Protein AF-A0A8H7IA50-F1 (afdb_monomer)

Radius of gyration: 25.17 Å; Cα contacts (8 Å, |Δi|>4): 509; chains: 1; bounding box: 56×44×83 Å

pLDDT: mean 78.69, std 14.5, range [36.69, 96.5]

Nearest PDB structures (foldseek):
  1z3t-assembly1_A  TM=9.433E-01  e=3.007E-05  Phanerodontia chrysosporium
  2yg1-assembly1_A  TM=9.447E-01  e=3.384E-05  Heterobasidion annosum
  5mcc-assembly1_A  TM=9.086E-01  e=3.808E-05  Daphnia pulex
  5mcc-assembly2_B  TM=9.066E-01  e=4.823E-05  Daphnia pulex
  4xnn-assembly2_B  TM=9.071E-01  e=3.194E-04  Daphnia pulex

InterPro domains:
  IPR001722 Glycoside hydrolase, family 7 [PF00840] (246-328)
  IPR001722 Glycoside hydrolase, family 7 [PTHR33753] (246-326)
  IPR011333 SKP1/BTB/POZ domain superfamily [G3DSA:3.30.710.10] (1-114)
  IPR011333 SKP1/BTB/POZ domain superfamily [SSF54695] (9-108)
  IPR013320 Concanavalin A-like lectin/glucanase domain superfamily [SSF49899] (243-328)
  IPR037019 Glycoside hydrolase family 7, catalytic domain superfamily [G3DSA:2.70.100.10] (240-329)

Organism: NCBI:txid456999

Foldseek 3Di:
DPDPPFWAWEAAPPDIDIDGLQLCPQLPPWQCQPQQADPVRDGPHRYDYAPADVLLVVLVSCVSVPDDCPPPDPVSAPPPDDSLVSLVLNLLVCVLRNNVVSNVVSVVVNDPPPDPVQPQPDKFKKKKKFKAFDDPVRQDGPDDPVVGLVGIAIDTDDPVRCVVVCVPFDDCVNDDPVCNNSRSSNVSSLVVSCVVRCVVQWVQFPDKDFPGKDWDPPDVRMIIIMTMMMTTGGPPDDTCPPVLLCVQVQCEDCPGVHHPPDKDWDWDFAFPVRDPPHHTFKIFIWMADPNDIHGAAAHSQVQRRPDRIDGPVSLVRVCVSVVHDRPPD

Sequence (329 aa):
MKDTTDTYTVVVRDRFFKLTKAQMRRDAPNYFTSHFLDSSGQCLTRIMEISRDPFLFELVLKYLNGYQIFPIHPTLVPPCSTPETAIGDLRADAEFYQLKELVNLCRSKEAPKSAPTVRFTSSQIAVITGYFNSTADGIAPSESFEQYISRFYPTLLSEERYNAASTGMLTLASAAPSQLSRFLIVNGWSERIVRAVVKRDMSSVERWELLGWKRDVSTPGVRHVILFVKIWTAPGFETPLDPSTLSVRHLYGSDKVVDTKKMTFVAQLIAADNTANGKLVEMRRPYVQDGKVIQNTKSTIPGLTQYDSITDSFCAAQKPVFGDINVYT

Solvent-accessible surface area (backbone atoms only — not comparable to full-atom values): 19072 Å² total; per-residue (Å²): 137,81,84,84,82,60,65,32,38,40,30,25,74,96,44,80,42,82,41,39,65,70,37,39,55,50,56,55,83,21,47,58,41,66,61,33,24,48,98,87,67,48,79,70,49,53,70,48,80,41,100,57,60,55,51,55,46,50,53,50,52,40,44,43,73,66,48,85,64,74,80,64,52,76,89,60,36,47,98,90,48,49,66,71,55,39,42,59,51,43,26,48,52,22,57,62,40,37,25,61,63,57,29,52,52,29,61,72,64,50,68,78,67,74,73,63,87,70,60,58,72,49,74,50,41,32,36,37,36,31,48,39,48,31,37,97,86,65,75,50,68,68,61,59,68,71,70,36,54,73,50,45,47,79,43,83,42,56,71,69,57,40,59,65,70,49,65,88,46,48,36,78,87,72,44,53,81,94,41,37,71,59,42,44,53,50,47,51,52,50,51,53,50,51,52,52,44,40,66,72,73,35,80,54,55,78,45,74,45,82,69,30,34,44,77,46,76,82,43,93,55,36,37,38,37,40,35,36,30,41,35,31,31,48,70,94,54,77,58,75,76,38,72,63,58,42,51,75,74,52,35,67,31,85,93,35,84,41,44,70,60,91,63,44,85,44,78,46,81,39,23,77,75,75,41,97,84,39,61,78,54,40,40,41,52,39,37,39,44,96,92,42,80,42,75,51,65,54,40,60,49,88,90,42,54,88,39,48,52,52,30,69,67,50,56,63,53,48,24,72,73,70,72,47,85,76,83,87,120

Mean predicted aligned error: 17.78 Å

Structure (mmCIF, N/CA/C/O backbone):
data_AF-A0A8H7IA50-F1
#
_entry.id   AF-A0A8H7IA50-F1
#
loop_
_atom_site.group_PDB
_atom_site.id
_atom_site.type_symbol
_atom_site.label_atom_id
_atom_site.label_alt_id
_atom_site.label_comp_id
_atom_site.label_asym_id
_atom_site.label_entity_id
_atom_site.label_seq_id
_atom_site.pdbx_PDB_ins_code
_atom_site.Cartn_x
_atom_site.Cartn_y
_atom_site.Cartn_z
_atom_site.occupancy
_atom_site.B_iso_or_equiv
_atom_site.auth_seq_id
_atom_site.auth_comp_id
_atom_site.auth_asym_id
_atom_site.auth_atom_id
_atom_site.pdbx_PDB_model_num
ATOM 1 N N . MET A 1 1 ? -27.045 -15.969 33.219 1.00 36.69 1 MET A N 1
ATOM 2 C CA . MET A 1 1 ? -27.240 -15.630 31.792 1.00 36.69 1 MET A CA 1
ATOM 3 C C . MET A 1 1 ? -26.353 -14.432 31.488 1.00 36.69 1 MET A C 1
ATOM 5 O O . MET A 1 1 ? -26.667 -13.349 31.954 1.00 36.69 1 MET A O 1
ATOM 9 N N . LYS A 1 2 ? -25.179 -14.632 30.871 1.00 38.16 2 LYS A N 1
ATOM 10 C CA . LYS A 1 2 ? -24.269 -13.527 30.527 1.00 38.16 2 LYS A CA 1
ATOM 11 C C . LYS A 1 2 ? -24.637 -13.014 29.139 1.00 38.16 2 LYS A C 1
ATOM 13 O O . LYS A 1 2 ? -24.746 -13.802 28.208 1.00 38.16 2 LYS A O 1
ATOM 18 N N . ASP A 1 3 ? -24.863 -11.713 29.086 1.00 39.66 3 ASP A N 1
ATOM 19 C CA . ASP A 1 3 ? -25.281 -10.905 27.950 1.00 39.66 3 ASP A CA 1
ATOM 20 C C . ASP A 1 3 ? -24.530 -11.263 26.651 1.00 39.66 3 ASP A C 1
ATOM 22 O O . ASP A 1 3 ? -23.318 -11.082 26.537 1.00 39.66 3 ASP A O 1
ATOM 26 N N . THR A 1 4 ? -25.245 -11.826 25.679 1.00 44.38 4 THR A N 1
ATOM 27 C CA . THR A 1 4 ? -24.729 -12.235 24.363 1.00 44.38 4 THR A CA 1
ATOM 28 C C . THR A 1 4 ? -24.753 -11.092 23.339 1.00 44.38 4 THR A C 1
ATOM 30 O O . THR A 1 4 ? -24.553 -11.334 22.150 1.00 44.38 4 THR A O 1
ATOM 33 N N . THR A 1 5 ? -24.987 -9.841 23.756 1.00 55.59 5 THR A N 1
ATOM 34 C CA . THR A 1 5 ? -25.320 -8.750 22.824 1.00 55.59 5 THR A CA 1
ATOM 35 C C . THR A 1 5 ? -24.177 -7.804 22.440 1.00 55.59 5 THR A C 1
ATOM 37 O O . THR A 1 5 ? -24.429 -6.895 21.654 1.00 55.59 5 THR A O 1
ATOM 40 N N . ASP A 1 6 ? -22.925 -8.027 22.850 1.00 73.94 6 ASP A N 1
ATOM 41 C CA . ASP A 1 6 ? -21.829 -7.050 22.658 1.00 73.94 6 ASP A CA 1
ATOM 42 C C . ASP A 1 6 ? -20.732 -7.496 21.661 1.00 73.94 6 ASP A C 1
ATOM 44 O O . ASP A 1 6 ? -19.536 -7.240 21.846 1.00 73.94 6 ASP A O 1
ATOM 48 N N . THR A 1 7 ? -21.139 -8.207 20.602 1.00 86.38 7 THR A N 1
ATOM 49 C CA . THR A 1 7 ? -20.262 -8.633 19.497 1.00 86.38 7 THR A CA 1
ATOM 50 C C . THR A 1 7 ? -20.452 -7.785 18.238 1.00 86.38 7 THR A C 1
ATOM 52 O O . THR A 1 7 ? -21.583 -7.544 17.809 1.00 86.38 7 THR A O 1
ATOM 55 N N . TYR A 1 8 ? -19.338 -7.430 17.607 1.00 91.44 8 TYR A N 1
ATOM 56 C CA . TYR A 1 8 ? -19.191 -6.592 16.421 1.00 91.44 8 TYR A CA 1
ATOM 57 C C . TYR A 1 8 ? -18.488 -7.412 15.337 1.00 91.44 8 TYR A C 1
ATOM 59 O O . TYR A 1 8 ? -17.599 -8.210 15.636 1.00 91.44 8 TYR A O 1
ATOM 67 N N . THR A 1 9 ? -18.893 -7.251 14.084 1.00 91.38 9 THR A N 1
ATOM 68 C CA . THR A 1 9 ? -18.383 -8.024 12.950 1.00 91.38 9 THR A CA 1
ATOM 69 C C . THR A 1 9 ? -17.485 -7.149 12.093 1.00 91.38 9 THR A C 1
ATOM 71 O O . THR A 1 9 ? -17.901 -6.094 11.620 1.00 91.38 9 THR A O 1
ATOM 74 N N . VAL A 1 10 ? -16.261 -7.610 11.872 1.00 91.25 10 VAL A N 1
ATOM 75 C CA . VAL A 1 10 ? -15.324 -7.033 10.916 1.00 91.25 10 VAL A CA 1
ATOM 76 C C . VAL A 1 10 ? -15.213 -7.984 9.735 1.00 91.25 10 VAL A C 1
ATOM 78 O O . VAL A 1 10 ? -14.818 -9.137 9.892 1.00 91.25 10 VAL A O 1
ATOM 81 N N . VAL A 1 11 ? -15.585 -7.508 8.558 1.00 84.00 11 VAL A N 1
ATOM 82 C CA . VAL A 1 11 ? -15.466 -8.225 7.292 1.00 84.00 11 VAL A CA 1
ATOM 83 C C . VAL A 1 11 ? -14.158 -7.790 6.647 1.00 84.00 11 VAL A C 1
ATOM 85 O O . VAL A 1 11 ? -13.981 -6.613 6.351 1.00 84.00 11 VAL A O 1
ATOM 88 N N . VAL A 1 12 ? -13.223 -8.719 6.463 1.00 85.19 12 VAL A N 1
ATOM 89 C CA . VAL A 1 12 ? -11.957 -8.467 5.764 1.00 85.19 12 VAL A CA 1
ATOM 90 C C . VAL A 1 12 ? -11.925 -9.356 4.534 1.00 85.19 12 VAL A C 1
ATOM 92 O O . VAL A 1 12 ? -11.721 -10.567 4.648 1.00 85.19 12 VAL A O 1
ATOM 95 N N . ARG A 1 13 ? -12.146 -8.751 3.361 1.00 78.00 13 ARG A N 1
ATOM 96 C CA . ARG A 1 13 ? -12.412 -9.470 2.103 1.00 78.00 13 ARG A CA 1
ATOM 97 C C . ARG A 1 13 ? -13.575 -10.462 2.277 1.00 78.00 13 ARG A C 1
ATOM 99 O O . ARG A 1 13 ? -14.690 -10.053 2.560 1.00 78.00 13 ARG A O 1
ATOM 106 N N . ASP A 1 14 ? -13.309 -11.752 2.131 1.00 77.56 14 ASP A N 1
ATOM 107 C CA . ASP A 1 14 ? -14.248 -12.867 2.231 1.00 77.56 14 ASP A CA 1
ATOM 108 C C . ASP A 1 14 ? -14.311 -13.494 3.640 1.00 77.56 14 ASP A C 1
ATOM 110 O O . ASP A 1 14 ? -15.082 -14.426 3.873 1.00 77.56 14 ASP A O 1
ATOM 114 N N . ARG A 1 15 ? -13.523 -12.990 4.605 1.00 82.56 15 ARG A N 1
ATOM 115 C CA . ARG A 1 15 ? -13.456 -13.526 5.975 1.00 82.56 15 ARG A CA 1
ATOM 116 C C . ARG A 1 15 ? -14.172 -12.629 6.984 1.00 82.56 15 ARG A C 1
ATOM 118 O O . ARG A 1 15 ? -14.030 -11.409 6.985 1.00 82.56 15 ARG A O 1
ATOM 125 N N . PHE A 1 16 ? -14.900 -13.265 7.900 1.00 90.88 16 PHE A N 1
ATOM 126 C CA . PHE A 1 16 ? -15.664 -12.608 8.960 1.00 90.88 16 PHE A CA 1
ATOM 127 C C . PHE A 1 16 ? -14.975 -12.804 10.308 1.00 90.88 16 PHE A C 1
ATOM 129 O O . PHE A 1 16 ? -14.759 -13.932 10.752 1.00 90.88 16 PHE A O 1
ATOM 136 N N . PHE A 1 17 ? -14.685 -11.704 10.990 1.00 93.19 17 PHE A N 1
ATOM 137 C CA . PHE A 1 17 ? -14.065 -11.692 12.307 1.00 93.19 17 PHE A CA 1
ATOM 138 C C . PHE A 1 17 ? -15.020 -11.084 13.324 1.00 93.19 17 PHE A C 1
ATOM 140 O O . PHE A 1 17 ? -15.685 -10.086 13.054 1.00 93.19 17 PHE A O 1
ATOM 147 N N . LYS A 1 18 ? -15.086 -11.681 14.514 1.00 93.25 18 LYS A N 1
ATOM 148 C CA . LYS A 1 18 ? -15.907 -11.172 15.613 1.00 93.25 18 LYS A CA 1
ATOM 149 C C . LYS A 1 18 ? -15.023 -10.494 16.646 1.00 93.25 18 LYS A C 1
ATOM 151 O O . LYS A 1 18 ? -14.059 -11.088 17.123 1.00 93.25 18 LYS A O 1
ATOM 156 N N . LEU A 1 19 ? -15.398 -9.276 17.005 1.00 92.12 19 LEU A N 1
ATOM 157 C CA . LEU A 1 19 ? -14.814 -8.497 18.083 1.00 92.12 19 LEU A CA 1
ATOM 158 C C . LEU A 1 19 ? -15.849 -8.284 19.181 1.00 92.12 19 LEU A C 1
ATOM 160 O O . LEU A 1 19 ? -17.039 -8.152 18.930 1.00 92.12 19 LEU A O 1
ATOM 164 N N . THR A 1 20 ? -15.387 -8.221 20.414 1.00 91.06 20 THR A N 1
ATOM 165 C CA . THR A 1 20 ? -16.154 -7.802 21.581 1.00 91.06 20 THR A CA 1
ATOM 166 C C . THR A 1 20 ? -15.782 -6.372 21.925 1.00 91.06 20 THR A C 1
ATOM 168 O O . THR A 1 20 ? -14.682 -5.903 21.617 1.00 91.06 20 THR A O 1
ATOM 171 N N . LYS A 1 21 ? -16.661 -5.681 22.649 1.00 88.50 21 LYS A N 1
ATOM 172 C CA . LYS A 1 21 ? -16.371 -4.336 23.160 1.00 88.50 21 LYS A CA 1
ATOM 173 C C . LYS A 1 21 ? -15.067 -4.263 23.964 1.00 88.50 21 LYS A C 1
ATOM 175 O O . LYS A 1 21 ? -14.332 -3.286 23.852 1.00 88.50 21 LYS A O 1
ATOM 180 N N . ALA A 1 22 ? -14.755 -5.307 24.735 1.00 87.69 22 ALA A N 1
ATOM 181 C CA . ALA A 1 22 ? -13.517 -5.397 25.508 1.00 87.69 22 ALA A CA 1
ATOM 182 C C . ALA A 1 22 ? -12.271 -5.484 24.610 1.00 87.69 22 ALA A C 1
ATOM 184 O O . ALA A 1 22 ? -11.305 -4.764 24.847 1.00 87.69 22 ALA A O 1
ATOM 185 N N . GLN A 1 23 ? -12.312 -6.308 23.556 1.00 92.25 23 GLN A N 1
ATOM 186 C CA . GLN A 1 23 ? -11.213 -6.433 22.589 1.00 92.25 23 GLN A CA 1
ATOM 187 C C . GLN A 1 23 ? -10.962 -5.117 21.850 1.00 92.25 23 GLN A C 1
ATOM 189 O O . GLN A 1 23 ? -9.816 -4.710 21.716 1.00 92.25 23 GLN A O 1
ATOM 194 N N . MET A 1 24 ? -12.018 -4.420 21.420 1.00 90.12 24 MET A N 1
ATOM 195 C CA . MET A 1 24 ? -11.868 -3.140 20.715 1.00 90.12 24 MET A CA 1
ATOM 196 C C . MET A 1 24 ? -11.247 -2.055 21.596 1.00 90.12 24 MET A C 1
ATOM 198 O O . MET A 1 24 ? -10.535 -1.201 21.089 1.00 90.12 24 MET A O 1
ATOM 202 N N . ARG A 1 25 ? -11.488 -2.084 22.913 1.00 90.38 25 ARG A N 1
ATOM 203 C CA . ARG A 1 25 ? -10.915 -1.113 23.860 1.00 90.38 25 ARG A CA 1
ATOM 204 C C . ARG A 1 25 ? -9.423 -1.316 24.132 1.00 90.38 25 ARG A C 1
ATOM 206 O O . ARG A 1 25 ? -8.808 -0.429 24.721 1.00 90.38 25 ARG A O 1
ATOM 213 N N . ARG A 1 26 ? -8.836 -2.449 23.734 1.00 91.94 26 ARG A N 1
ATOM 214 C CA . ARG A 1 26 ? -7.382 -2.617 23.790 1.00 91.94 26 ARG A CA 1
ATOM 215 C C . ARG A 1 26 ? -6.735 -1.649 22.805 1.00 91.94 26 ARG A C 1
ATOM 217 O O . ARG A 1 26 ? -7.168 -1.572 21.661 1.00 91.94 26 ARG A O 1
ATOM 224 N N . ASP A 1 27 ? -5.691 -0.953 23.258 1.00 93.94 27 ASP A N 1
ATOM 225 C CA . ASP A 1 27 ? -4.962 0.028 22.441 1.00 93.94 27 ASP A CA 1
ATOM 226 C C . ASP A 1 27 ? -5.909 1.110 21.886 1.00 93.94 27 ASP A C 1
ATOM 228 O O . ASP A 1 27 ? -5.855 1.485 20.720 1.00 93.94 27 ASP A O 1
ATOM 232 N N . ALA A 1 28 ? -6.882 1.530 22.703 1.00 90.88 28 ALA A N 1
ATOM 233 C CA . ALA A 1 28 ? -7.801 2.612 22.377 1.00 90.88 28 ALA A CA 1
ATOM 234 C C . ALA A 1 28 ? -7.192 3.984 22.742 1.00 90.88 28 ALA A C 1
ATOM 236 O O . ALA A 1 28 ? -6.411 4.076 23.691 1.00 90.88 28 ALA A O 1
ATOM 237 N N . PRO A 1 29 ? -7.585 5.076 22.062 1.00 94.06 29 PRO A N 1
ATOM 238 C CA . PRO A 1 29 ? -8.527 5.119 20.946 1.00 94.06 29 PRO A CA 1
ATOM 239 C C . PRO A 1 29 ? -7.919 4.543 19.665 1.00 94.06 29 PRO A C 1
ATOM 241 O O . PRO A 1 29 ? -6.778 4.838 19.323 1.00 94.06 29 PRO A O 1
ATOM 244 N N . ASN A 1 30 ? -8.720 3.752 18.957 1.00 94.56 30 ASN A N 1
ATOM 245 C CA . ASN A 1 30 ? -8.353 3.128 17.693 1.00 94.56 30 ASN A CA 1
ATOM 246 C C . ASN A 1 30 ? -9.503 3.168 16.677 1.00 94.56 30 ASN A C 1
ATOM 248 O O . ASN A 1 30 ? -10.618 3.631 16.966 1.00 94.56 30 ASN A O 1
ATOM 252 N N . TYR A 1 31 ? -9.231 2.640 15.486 1.00 92.31 31 TYR A N 1
ATOM 253 C CA . TYR A 1 31 ? -10.170 2.595 14.371 1.00 92.31 31 TYR A CA 1
ATOM 254 C C . TYR A 1 31 ? -11.473 1.861 14.719 1.00 92.31 31 TYR A C 1
ATOM 256 O O . TYR A 1 31 ? -12.556 2.339 14.387 1.00 92.31 31 TYR A O 1
ATOM 264 N N . PHE A 1 32 ? -11.399 0.746 15.456 1.00 94.06 32 PHE A N 1
ATOM 265 C CA . PHE A 1 32 ? -12.583 -0.024 15.844 1.00 94.06 32 PHE A CA 1
ATOM 266 C C . PHE A 1 32 ? -13.447 0.744 16.839 1.00 94.06 32 PHE A C 1
ATOM 268 O O . PHE A 1 32 ? -14.653 0.858 16.636 1.00 94.06 32 PHE A O 1
ATOM 275 N N . THR A 1 33 ? -12.842 1.323 17.881 1.00 92.00 33 THR A N 1
ATOM 276 C CA . THR A 1 33 ? -13.590 2.129 18.856 1.00 92.00 33 THR A CA 1
ATOM 277 C C . THR A 1 33 ? -14.243 3.341 18.213 1.00 92.00 33 THR A C 1
ATOM 279 O O . THR A 1 33 ? -15.386 3.629 18.533 1.00 92.00 33 THR A O 1
ATOM 282 N N . SER A 1 34 ? -13.562 3.996 17.271 1.00 89.75 34 SER A N 1
ATOM 283 C CA . SER A 1 34 ? -14.079 5.195 16.601 1.00 89.75 34 SER A CA 1
ATOM 284 C C . SER A 1 34 ? -15.217 4.891 15.626 1.00 89.75 34 SER A C 1
ATOM 286 O O . SER A 1 34 ? -16.043 5.753 15.355 1.00 89.75 34 SER A O 1
ATOM 288 N N . HIS A 1 35 ? -15.248 3.682 15.063 1.00 88.56 35 HIS A N 1
ATOM 289 C CA . HIS A 1 35 ? -16.259 3.296 14.082 1.00 88.56 35 HIS A CA 1
ATOM 290 C C . HIS A 1 35 ? -17.469 2.612 14.715 1.00 88.56 35 HIS A C 1
ATOM 292 O O . HIS A 1 35 ? -18.604 2.841 14.307 1.00 88.56 35 HIS A O 1
ATOM 298 N N . PHE A 1 36 ? -17.244 1.721 15.681 1.00 90.56 36 PHE A N 1
ATOM 299 C CA . PHE A 1 36 ? -18.321 0.951 16.292 1.00 90.56 36 PHE A CA 1
ATOM 300 C C . PHE A 1 36 ? -18.996 1.677 17.450 1.00 90.56 36 PHE A C 1
ATOM 302 O O . PHE A 1 36 ? -20.134 1.329 17.767 1.00 90.56 36 PHE A O 1
ATOM 309 N N . LEU A 1 37 ? -18.324 2.646 18.081 1.00 89.69 37 LEU A N 1
ATOM 310 C CA . LEU A 1 37 ? -18.817 3.326 19.274 1.00 89.69 37 LEU A CA 1
ATOM 311 C C . LEU A 1 37 ? -18.907 4.844 19.072 1.00 89.69 37 LEU A C 1
ATOM 313 O O . LEU A 1 37 ? -18.068 5.437 18.400 1.00 89.69 37 LEU A O 1
ATOM 317 N N . ASP A 1 38 ? -19.911 5.469 19.683 1.00 85.00 38 ASP A N 1
ATOM 318 C CA . ASP A 1 38 ? -20.019 6.927 19.763 1.00 85.00 38 ASP A CA 1
ATOM 319 C C . ASP A 1 38 ? -19.169 7.509 20.909 1.00 85.00 38 ASP A C 1
ATOM 321 O O . ASP A 1 38 ? -18.486 6.789 21.645 1.00 85.00 38 ASP A O 1
ATOM 325 N N . SER A 1 39 ? -19.228 8.830 21.094 1.00 83.12 39 SER A N 1
ATOM 326 C CA . SER A 1 39 ? -18.511 9.531 22.168 1.00 83.12 39 SER A CA 1
ATOM 327 C C . SER A 1 39 ? -18.940 9.109 23.580 1.00 83.12 39 SER A C 1
ATOM 329 O O . SER A 1 39 ? -18.159 9.254 24.519 1.00 83.12 39 SER A O 1
ATOM 331 N N . SER A 1 40 ? -20.148 8.562 23.740 1.00 83.44 40 SER A N 1
ATOM 332 C CA . SER A 1 40 ? -20.660 8.006 24.998 1.00 83.44 40 SER A CA 1
ATOM 333 C C . SER A 1 40 ? -20.329 6.514 25.174 1.00 83.44 40 SER A C 1
ATOM 335 O O . SER A 1 40 ? -20.583 5.923 26.226 1.00 83.44 40 SER A O 1
ATOM 337 N N . GLY A 1 41 ? -19.724 5.888 24.160 1.00 80.69 41 GLY A N 1
ATOM 338 C CA . GLY A 1 41 ? -19.398 4.471 24.131 1.00 80.69 41 GLY A CA 1
ATOM 339 C C . GLY A 1 41 ? -20.585 3.563 23.798 1.00 80.69 41 GLY A C 1
ATOM 340 O O . GLY A 1 41 ? -20.505 2.361 24.086 1.00 80.69 41 GLY A O 1
ATOM 341 N N . GLN A 1 42 ? -21.674 4.093 23.237 1.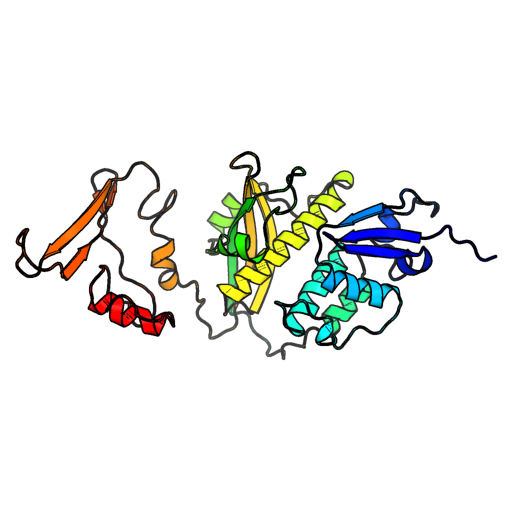00 84.12 42 GLN A N 1
ATOM 342 C CA . GLN A 1 42 ? -22.803 3.316 22.720 1.00 84.12 42 GLN A CA 1
ATOM 343 C C . GLN A 1 42 ? -22.532 2.814 21.300 1.00 84.12 42 GLN A C 1
ATOM 345 O O . GLN A 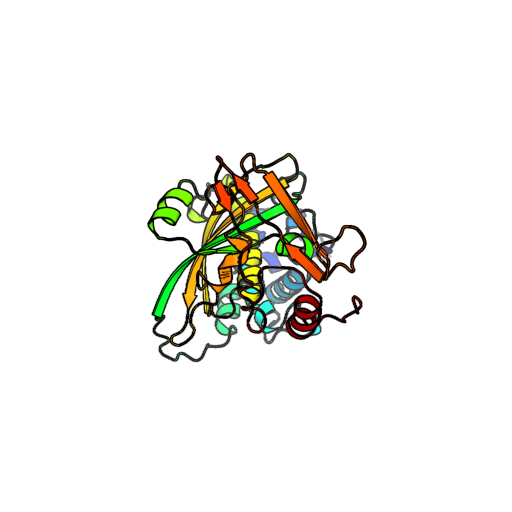1 42 ? -21.751 3.402 20.561 1.00 84.12 42 GLN A O 1
ATOM 350 N N . CYS A 1 43 ? -23.154 1.693 20.931 1.00 86.06 43 CYS A N 1
ATOM 351 C CA . CYS A 1 43 ? -22.962 1.052 19.630 1.00 86.06 43 CYS A CA 1
ATOM 352 C C . CYS A 1 43 ? -23.589 1.894 18.504 1.00 86.06 43 CYS A C 1
ATOM 354 O O . CYS A 1 43 ? -24.804 2.063 18.469 1.00 86.06 43 CYS A O 1
ATOM 356 N N . LEU A 1 44 ? -22.760 2.371 17.571 1.00 82.50 44 LEU A N 1
ATOM 357 C CA . LEU A 1 44 ? -23.187 3.047 16.340 1.00 82.50 44 LEU A CA 1
ATOM 358 C C . LEU A 1 44 ? -23.566 2.049 15.243 1.00 82.50 44 LEU A C 1
ATOM 360 O O . LEU A 1 44 ? -24.568 2.201 14.553 1.00 82.50 44 LEU A O 1
ATOM 364 N N . THR A 1 45 ? -22.742 1.018 15.072 1.00 83.94 45 THR A N 1
ATOM 365 C CA . THR A 1 45 ? -22.929 -0.051 14.087 1.00 83.94 45 THR A CA 1
ATOM 366 C C . THR A 1 45 ? -22.362 -1.356 14.635 1.00 83.94 45 THR A C 1
ATOM 368 O O . THR A 1 45 ? -21.612 -1.364 15.611 1.00 83.94 45 THR A O 1
ATOM 371 N N . ARG A 1 46 ? -22.732 -2.478 14.016 1.00 86.06 46 ARG A N 1
ATOM 372 C CA . ARG A 1 46 ? -22.246 -3.823 14.358 1.00 86.06 46 ARG A CA 1
ATOM 373 C C . ARG A 1 46 ? -21.480 -4.495 13.232 1.00 86.06 46 ARG A C 1
ATOM 375 O O . ARG A 1 46 ? -20.997 -5.603 13.436 1.00 86.06 46 ARG A O 1
ATOM 382 N N . ILE A 1 47 ? -21.378 -3.861 12.066 1.00 84.38 47 ILE A N 1
ATOM 383 C CA . ILE A 1 47 ? -20.664 -4.402 10.909 1.00 84.38 47 ILE A CA 1
ATOM 384 C C . ILE A 1 47 ? -19.746 -3.320 10.346 1.00 84.38 47 ILE A C 1
ATOM 386 O O . ILE A 1 47 ? -20.138 -2.160 10.223 1.00 84.38 47 ILE A O 1
ATOM 390 N N . MET A 1 48 ? -18.519 -3.712 10.036 1.00 82.94 48 MET A N 1
ATOM 391 C CA . MET A 1 48 ? -17.516 -2.901 9.360 1.00 82.94 48 MET A CA 1
ATOM 392 C C . MET A 1 48 ? -16.869 -3.756 8.282 1.00 82.94 48 MET A C 1
ATOM 394 O O . MET A 1 48 ? -16.484 -4.889 8.559 1.00 82.94 48 MET A O 1
ATOM 398 N N . GLU A 1 49 ? -16.705 -3.208 7.086 1.00 80.12 49 GLU A N 1
ATOM 399 C CA . GLU A 1 49 ? -15.936 -3.839 6.019 1.00 80.12 49 GLU A CA 1
ATOM 400 C C . GLU A 1 49 ? -14.587 -3.139 5.866 1.00 80.12 49 GLU A C 1
ATOM 402 O O . GLU A 1 49 ? -14.499 -1.911 5.857 1.00 80.12 49 GLU A O 1
ATOM 407 N N . ILE A 1 50 ? -13.522 -3.930 5.777 1.00 82.12 50 ILE A N 1
ATOM 408 C CA . ILE A 1 50 ? -12.153 -3.449 5.690 1.00 82.12 50 ILE A CA 1
ATOM 409 C C . ILE A 1 50 ? -11.454 -4.128 4.513 1.00 82.12 50 ILE A C 1
ATOM 411 O O . ILE A 1 50 ? -11.326 -5.349 4.437 1.00 82.12 50 ILE A O 1
ATOM 415 N N . SER A 1 51 ? -10.909 -3.312 3.615 1.00 80.56 51 SER A N 1
ATOM 416 C CA . SER A 1 51 ? -10.116 -3.769 2.471 1.00 80.56 51 SER A CA 1
ATOM 417 C C . SER A 1 51 ? -8.651 -4.020 2.874 1.00 80.56 51 SER A C 1
ATOM 419 O O . SER A 1 51 ? -7.747 -3.273 2.493 1.00 80.56 51 SER A O 1
ATOM 421 N N . ARG A 1 52 ? -8.416 -5.031 3.723 1.00 84.00 52 ARG A N 1
ATOM 422 C CA . ARG A 1 52 ? -7.091 -5.406 4.265 1.00 84.00 52 ARG A CA 1
ATOM 423 C C . ARG A 1 52 ? -6.809 -6.897 4.092 1.00 84.00 52 ARG A C 1
ATOM 425 O O . ARG A 1 52 ? -7.607 -7.618 3.495 1.00 84.00 52 ARG A O 1
ATOM 432 N N . ASP A 1 53 ? -5.631 -7.348 4.515 1.00 82.75 53 ASP A N 1
ATOM 433 C CA . ASP A 1 53 ? -5.264 -8.756 4.395 1.00 82.75 53 ASP A CA 1
ATOM 434 C C . ASP A 1 53 ? -5.828 -9.572 5.571 1.00 82.75 53 ASP A C 1
ATOM 436 O O . ASP A 1 53 ? -5.542 -9.256 6.728 1.00 82.75 53 ASP A O 1
ATOM 440 N N . PRO A 1 54 ? -6.628 -10.621 5.323 1.00 87.12 54 PRO A N 1
ATOM 441 C CA . PRO A 1 54 ? -7.271 -11.344 6.408 1.00 87.12 54 PRO A CA 1
ATOM 442 C C . PRO A 1 54 ? -6.302 -12.223 7.216 1.00 87.12 54 PRO A C 1
ATOM 444 O O . PRO A 1 54 ? -6.623 -12.560 8.353 1.00 87.12 54 PRO A O 1
ATOM 447 N N . PHE A 1 55 ? -5.124 -12.584 6.685 1.00 87.50 55 PHE A N 1
ATOM 448 C CA . PHE A 1 55 ? -4.104 -13.300 7.462 1.00 87.50 55 PHE A CA 1
ATOM 449 C C . PHE A 1 55 ? -3.423 -12.356 8.457 1.00 87.50 55 PHE A C 1
ATOM 451 O O . PHE A 1 55 ? -3.276 -12.694 9.630 1.00 87.50 55 PHE A O 1
ATOM 458 N N . LEU A 1 56 ? -3.088 -11.136 8.027 1.00 90.44 56 LEU A N 1
ATOM 459 C CA . LEU A 1 56 ? -2.556 -10.110 8.930 1.00 90.44 56 LEU A CA 1
ATOM 460 C C . LEU A 1 56 ? -3.598 -9.658 9.956 1.00 90.44 56 LEU A C 1
ATOM 462 O O . LEU A 1 56 ? -3.269 -9.471 11.127 1.00 90.44 56 LEU A O 1
ATOM 466 N N . PHE A 1 57 ? -4.871 -9.560 9.562 1.00 94.19 57 PHE A N 1
ATOM 467 C CA . PHE A 1 57 ? -5.938 -9.254 10.511 1.00 94.19 57 PHE A CA 1
ATOM 468 C C . PHE A 1 57 ? -6.076 -10.323 11.603 1.00 94.19 57 PHE A C 1
ATOM 470 O O . PHE A 1 57 ? -6.403 -10.004 12.743 1.00 94.19 57 PHE A O 1
ATOM 477 N N . GLU A 1 58 ? -5.775 -11.589 11.308 1.00 93.44 58 GLU A N 1
ATOM 478 C CA . GLU A 1 58 ? -5.758 -12.641 12.325 1.00 93.44 58 GLU A CA 1
ATOM 479 C C . GLU A 1 58 ? -4.681 -12.397 13.398 1.00 93.44 58 GLU A C 1
ATOM 481 O O . GLU A 1 58 ? -4.924 -12.634 14.586 1.00 93.44 58 GLU A O 1
ATOM 486 N N . LEU A 1 59 ? -3.522 -11.846 13.016 1.00 94.62 59 LEU A N 1
ATOM 487 C CA . LEU A 1 59 ? -2.494 -11.393 13.962 1.00 94.62 59 LEU A CA 1
ATOM 488 C C . LEU A 1 59 ? -2.980 -10.197 14.784 1.00 94.62 59 LEU A C 1
ATOM 490 O O . LEU A 1 59 ? -2.802 -10.185 16.003 1.00 94.62 59 LEU A O 1
ATOM 494 N N . VAL A 1 60 ? -3.656 -9.235 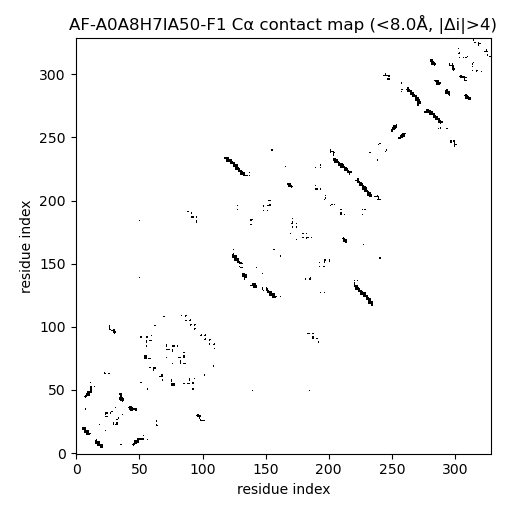14.149 1.00 96.12 60 VAL A N 1
ATOM 495 C CA . VAL A 1 60 ? -4.284 -8.104 14.849 1.00 96.12 60 VAL A CA 1
ATOM 496 C C . VAL A 1 60 ? -5.310 -8.602 15.864 1.00 96.12 60 VAL A C 1
ATOM 498 O O . VAL A 1 60 ? -5.289 -8.177 17.015 1.00 96.12 60 VAL A O 1
ATOM 501 N N . LEU A 1 61 ? -6.158 -9.562 15.499 1.00 95.25 61 LEU A N 1
ATOM 502 C CA . LEU A 1 61 ? -7.141 -10.139 16.412 1.00 95.25 61 LEU A CA 1
ATOM 503 C C . LEU A 1 61 ? -6.470 -10.859 17.590 1.00 95.25 61 LEU A C 1
ATOM 505 O O . LEU A 1 61 ? -6.895 -10.697 18.733 1.00 95.25 61 LEU A O 1
ATOM 509 N N . LYS A 1 62 ? -5.395 -11.621 17.349 1.00 94.00 62 LYS A N 1
ATOM 510 C CA . LYS A 1 62 ? -4.605 -12.243 18.425 1.00 94.00 62 LYS A CA 1
ATOM 511 C C . LYS A 1 62 ? -4.007 -11.191 19.365 1.00 94.00 62 LYS A C 1
ATOM 513 O O . LYS A 1 62 ? -4.070 -11.369 20.581 1.00 94.00 62 LYS A O 1
ATOM 518 N N . TYR A 1 63 ? -3.507 -10.082 18.830 1.00 96.44 63 TYR A N 1
ATOM 519 C CA . TYR A 1 63 ? -3.038 -8.953 19.629 1.00 96.44 63 TYR A CA 1
ATOM 520 C C . TYR A 1 63 ? -4.166 -8.314 20.453 1.00 96.44 63 TYR A C 1
ATOM 522 O O . TYR A 1 63 ? -4.022 -8.149 21.664 1.00 96.44 63 TYR A O 1
ATOM 530 N N . LEU A 1 64 ? -5.327 -8.043 19.847 1.00 95.38 64 LEU A N 1
ATOM 531 C CA . LEU A 1 64 ? -6.500 -7.508 20.550 1.00 95.38 64 LEU A CA 1
ATOM 532 C C . LEU A 1 64 ? -7.007 -8.465 21.644 1.00 95.38 64 LEU A C 1
ATOM 534 O O . LEU A 1 64 ? -7.502 -8.017 22.679 1.00 95.38 64 LEU A O 1
ATOM 538 N N . ASN A 1 65 ? -6.801 -9.773 21.478 1.00 92.88 65 ASN A N 1
ATOM 539 C CA . ASN A 1 65 ? -7.053 -10.790 22.505 1.00 92.88 65 ASN A CA 1
ATOM 540 C C . ASN A 1 65 ? -5.994 -10.815 23.615 1.00 92.88 65 ASN A C 1
ATOM 542 O O . ASN A 1 65 ? -6.274 -11.273 24.719 1.00 92.88 65 ASN A O 1
ATOM 546 N N . GLY A 1 66 ? -4.810 -10.253 23.372 1.00 90.62 66 GLY A N 1
ATOM 547 C CA . GLY A 1 66 ? -3.739 -10.107 24.361 1.00 90.62 66 GLY A CA 1
ATOM 548 C C . GLY A 1 66 ? -2.664 -11.163 24.267 1.00 90.62 66 GLY A C 1
ATOM 549 O O . GLY A 1 66 ? -1.863 -11.297 25.188 1.00 90.62 66 GLY A O 1
ATOM 550 N N . TYR A 1 67 ? -2.647 -11.912 23.170 1.00 92.06 67 TYR A N 1
ATOM 551 C CA . TYR A 1 67 ? -1.569 -12.839 22.895 1.00 92.06 67 TYR A CA 1
ATOM 552 C C . TYR A 1 67 ? -0.309 -12.079 22.486 1.00 92.06 67 TYR A C 1
ATOM 554 O O . TYR A 1 67 ? -0.363 -11.065 21.788 1.00 92.06 67 TYR A O 1
ATOM 562 N N . GLN A 1 68 ? 0.843 -12.617 22.879 1.00 89.62 68 GLN A N 1
ATOM 563 C CA . GLN A 1 68 ? 2.116 -12.219 22.297 1.00 89.62 68 GLN A CA 1
ATOM 564 C C . GLN A 1 68 ? 2.206 -12.807 20.887 1.00 89.62 68 GLN A C 1
ATOM 566 O O . GLN A 1 68 ? 2.132 -14.019 20.709 1.00 89.62 68 GLN A O 1
ATOM 571 N N . ILE A 1 69 ? 2.328 -11.938 19.885 1.00 92.44 69 ILE A N 1
ATOM 572 C CA . ILE A 1 69 ? 2.318 -12.327 18.466 1.00 92.44 69 ILE A CA 1
ATOM 573 C C . ILE A 1 69 ? 3.719 -12.399 17.838 1.00 92.44 69 ILE A C 1
ATOM 575 O O . ILE A 1 69 ? 3.844 -12.765 16.674 1.00 92.44 69 ILE A O 1
ATOM 579 N N . PHE A 1 70 ? 4.762 -12.036 18.592 1.00 91.12 70 PHE A N 1
ATOM 580 C CA . PHE A 1 70 ? 6.155 -12.069 18.145 1.00 91.12 70 PHE A CA 1
ATOM 581 C C . PHE A 1 70 ? 6.962 -13.126 18.917 1.00 91.12 70 PHE A C 1
ATOM 583 O O . PHE A 1 70 ? 6.797 -13.206 20.136 1.00 91.12 70 PHE A O 1
ATOM 590 N N . PRO A 1 71 ? 7.886 -13.857 18.258 1.00 90.00 71 PRO A N 1
ATOM 591 C CA . PRO A 1 71 ? 8.101 -13.892 16.805 1.00 90.00 71 PRO A CA 1
ATOM 592 C C . PRO A 1 71 ? 6.868 -14.441 16.065 1.00 90.00 71 PRO A C 1
ATOM 594 O O . PRO A 1 71 ? 6.141 -15.271 16.608 1.00 90.00 71 PRO A O 1
ATOM 597 N N . ILE A 1 72 ? 6.605 -13.946 14.849 1.00 87.69 72 ILE A N 1
ATOM 598 C CA . ILE A 1 72 ? 5.421 -14.364 14.085 1.00 87.69 72 ILE A CA 1
ATOM 599 C C . ILE A 1 72 ? 5.575 -15.843 13.735 1.00 87.69 72 ILE A C 1
ATOM 601 O O . ILE A 1 72 ? 6.542 -16.239 13.084 1.00 87.69 72 ILE A O 1
ATOM 605 N N . HIS A 1 73 ? 4.618 -16.661 14.171 1.00 81.31 73 HIS A N 1
ATOM 606 C CA . HIS A 1 73 ? 4.628 -18.087 13.867 1.00 81.31 73 HIS A CA 1
ATOM 607 C C . HIS A 1 73 ? 4.517 -18.304 12.344 1.00 81.31 73 HIS A C 1
ATOM 609 O O . HIS A 1 73 ? 3.642 -17.687 11.732 1.00 81.31 73 HIS A O 1
ATOM 615 N N . PRO A 1 74 ? 5.318 -19.195 11.722 1.00 81.19 74 PRO A N 1
ATOM 616 C CA . PRO A 1 74 ? 5.336 -19.377 10.265 1.00 81.19 74 PRO A CA 1
ATOM 617 C C . PRO A 1 74 ? 3.965 -19.658 9.637 1.00 81.19 74 PRO A C 1
ATOM 619 O O . PRO A 1 74 ? 3.693 -19.215 8.530 1.00 81.19 74 PRO A O 1
ATOM 622 N N . THR A 1 75 ? 3.065 -20.336 10.354 1.00 82.06 75 THR A N 1
ATOM 623 C CA . THR A 1 75 ? 1.704 -20.634 9.862 1.00 82.06 75 THR A CA 1
ATOM 624 C C . THR A 1 75 ? 0.773 -19.422 9.824 1.00 82.06 75 THR A C 1
ATOM 626 O O . THR A 1 75 ? -0.309 -19.511 9.257 1.00 82.06 75 THR A O 1
ATOM 629 N N . LEU A 1 76 ? 1.141 -18.326 10.490 1.00 81.38 76 LEU A N 1
ATOM 630 C CA . LEU A 1 76 ? 0.385 -17.071 10.507 1.00 81.38 76 LEU A CA 1
ATOM 631 C C . LEU A 1 76 ? 0.973 -16.039 9.536 1.00 81.38 76 LEU A C 1
ATOM 633 O O . LEU A 1 76 ? 0.419 -14.952 9.384 1.00 81.38 76 LEU A O 1
ATOM 637 N N . VAL A 1 77 ? 2.096 -16.364 8.891 1.00 82.31 77 VAL A N 1
ATOM 638 C CA . VAL A 1 77 ? 2.682 -15.542 7.834 1.00 82.31 77 VAL A CA 1
ATOM 639 C C . VAL A 1 77 ? 1.829 -15.712 6.569 1.00 82.31 77 VAL A C 1
ATOM 641 O O . VAL A 1 77 ? 1.524 -16.847 6.198 1.00 82.31 77 VAL A O 1
ATOM 644 N N . PRO A 1 78 ? 1.428 -14.619 5.889 1.00 79.56 78 PRO A N 1
ATOM 645 C CA . PRO A 1 78 ? 0.693 -14.720 4.632 1.00 79.56 78 PRO A CA 1
ATOM 646 C C . PRO A 1 78 ? 1.441 -15.588 3.596 1.00 79.56 78 PRO A C 1
ATOM 648 O O . PRO A 1 78 ? 2.665 -15.480 3.520 1.00 79.56 78 PRO A O 1
ATOM 651 N N . PRO A 1 79 ? 0.751 -16.381 2.747 1.00 69.94 79 PRO A N 1
ATOM 652 C CA . PRO A 1 79 ? 1.379 -17.368 1.849 1.00 69.94 79 PRO A CA 1
ATOM 653 C C . PRO A 1 79 ? 2.468 -16.845 0.891 1.00 69.94 79 PRO A C 1
ATOM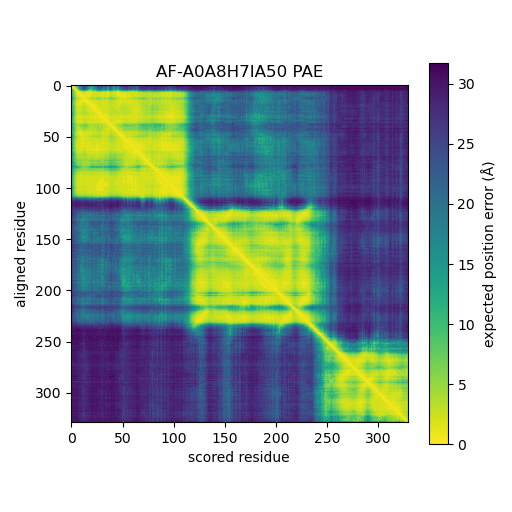 655 O O . PRO A 1 79 ? 3.273 -17.629 0.398 1.00 69.94 79 PRO A O 1
ATOM 658 N N . CYS A 1 80 ? 2.516 -15.535 0.627 1.00 64.88 80 CYS A N 1
ATOM 659 C CA . CYS A 1 80 ? 3.509 -14.888 -0.244 1.00 64.88 80 CYS A CA 1
ATOM 660 C C . CYS A 1 80 ? 4.465 -13.942 0.513 1.00 64.88 80 CYS A C 1
ATOM 662 O O . CYS A 1 80 ? 5.162 -13.133 -0.102 1.00 64.88 80 CYS A O 1
ATOM 664 N N . SER A 1 81 ? 4.477 -14.004 1.845 1.00 68.00 81 SER A N 1
ATOM 665 C CA . SER A 1 81 ? 5.288 -13.158 2.722 1.00 68.00 81 SER A CA 1
ATOM 666 C C . SER A 1 81 ? 6.381 -13.977 3.411 1.00 68.00 81 SER A C 1
ATOM 668 O O . SER A 1 81 ? 6.222 -15.168 3.654 1.00 68.00 81 SER A O 1
ATOM 670 N N . THR A 1 82 ? 7.487 -13.330 3.777 1.00 78.31 82 THR A N 1
ATOM 671 C CA . THR A 1 82 ? 8.422 -13.859 4.780 1.00 78.31 82 THR A CA 1
ATOM 672 C C . THR A 1 82 ? 8.007 -13.369 6.174 1.00 78.31 82 THR A C 1
ATOM 674 O O . THR A 1 82 ? 7.200 -12.432 6.268 1.00 78.31 82 THR A O 1
ATOM 677 N N . PRO A 1 83 ? 8.522 -13.959 7.270 1.00 77.88 83 PRO A N 1
ATOM 678 C CA . PRO A 1 83 ? 8.293 -13.435 8.615 1.00 77.88 83 PRO A CA 1
ATOM 679 C C . PRO A 1 83 ? 8.694 -11.959 8.744 1.00 77.88 83 PRO A C 1
ATOM 681 O O . PRO A 1 83 ? 7.955 -11.173 9.325 1.00 77.88 83 PRO A O 1
ATOM 684 N N . GLU A 1 84 ? 9.806 -11.547 8.134 1.00 77.06 84 GLU A N 1
ATOM 685 C CA . GLU A 1 84 ? 10.317 -10.173 8.191 1.00 77.06 84 GLU A CA 1
ATOM 686 C C . GLU A 1 84 ? 9.401 -9.200 7.446 1.00 77.06 84 GLU A C 1
ATOM 688 O O . GLU A 1 84 ? 9.079 -8.129 7.965 1.00 77.06 84 GLU A O 1
ATOM 693 N N . THR A 1 85 ? 8.932 -9.566 6.244 1.00 79.44 85 THR A N 1
ATOM 694 C CA . THR A 1 85 ? 7.974 -8.720 5.519 1.00 79.44 85 THR A CA 1
ATOM 695 C C . THR A 1 85 ? 6.619 -8.676 6.215 1.00 79.44 85 THR A C 1
ATOM 697 O O . THR A 1 85 ? 5.989 -7.622 6.217 1.00 79.44 85 THR A O 1
ATOM 700 N N . ALA A 1 86 ? 6.216 -9.759 6.890 1.00 86.00 86 ALA A N 1
ATOM 701 C CA . ALA A 1 86 ? 4.972 -9.798 7.651 1.00 86.00 86 ALA A CA 1
ATOM 702 C C . ALA A 1 86 ? 4.989 -8.830 8.841 1.00 86.00 86 ALA A C 1
ATOM 704 O O . ALA A 1 86 ? 3.958 -8.235 9.129 1.00 86.00 86 ALA A O 1
ATOM 705 N N . ILE A 1 87 ? 6.138 -8.606 9.494 1.00 89.75 87 ILE A N 1
ATOM 706 C CA . ILE A 1 87 ? 6.264 -7.582 10.549 1.00 89.75 87 ILE A CA 1
ATOM 707 C C . ILE A 1 87 ? 6.018 -6.184 9.963 1.00 89.75 87 ILE A C 1
ATOM 709 O O . ILE A 1 87 ? 5.253 -5.402 10.527 1.00 89.75 87 ILE A O 1
ATOM 713 N N . GLY A 1 88 ? 6.636 -5.878 8.818 1.00 84.25 88 GLY A N 1
ATOM 714 C CA . GLY A 1 88 ? 6.494 -4.576 8.161 1.00 84.25 88 GLY A CA 1
ATOM 715 C C . GLY A 1 88 ? 5.082 -4.315 7.625 1.00 84.25 88 GLY A C 1
ATOM 716 O O . GLY A 1 88 ? 4.590 -3.190 7.717 1.00 84.25 88 GLY A O 1
ATOM 717 N N . ASP A 1 89 ? 4.419 -5.340 7.088 1.00 85.19 89 ASP A N 1
ATOM 718 C CA . ASP A 1 89 ? 3.033 -5.243 6.620 1.00 85.19 89 ASP A CA 1
ATOM 719 C C . ASP A 1 89 ? 2.042 -5.185 7.789 1.00 85.19 89 ASP A C 1
ATOM 721 O O . ASP A 1 89 ? 1.121 -4.370 7.770 1.00 85.19 89 ASP A O 1
ATOM 725 N N . LEU A 1 90 ? 2.274 -5.955 8.859 1.00 92.56 90 LEU A N 1
ATOM 726 C CA . LEU A 1 90 ? 1.497 -5.859 10.094 1.00 92.56 90 LEU A CA 1
ATOM 727 C C . LEU A 1 90 ? 1.616 -4.469 10.727 1.00 92.56 90 LEU A C 1
ATOM 729 O O . LEU A 1 90 ? 0.626 -3.954 11.241 1.00 92.56 90 LEU A O 1
ATOM 733 N N . ARG A 1 91 ? 2.796 -3.838 10.670 1.00 93.69 91 ARG A N 1
ATOM 734 C CA . ARG A 1 91 ? 2.981 -2.459 11.137 1.00 93.69 91 ARG A CA 1
ATOM 735 C C . ARG A 1 91 ? 2.112 -1.477 10.353 1.00 93.69 91 ARG A C 1
ATOM 737 O O . ARG A 1 91 ? 1.465 -0.640 10.973 1.00 93.69 91 ARG A O 1
ATOM 744 N N . ALA A 1 92 ? 2.084 -1.582 9.024 1.00 83.38 92 ALA A N 1
ATOM 745 C CA . ALA A 1 92 ? 1.258 -0.717 8.177 1.00 83.38 92 ALA A CA 1
ATOM 746 C C . ALA A 1 92 ? -0.245 -0.906 8.468 1.00 83.38 92 ALA A C 1
ATOM 748 O O . ALA A 1 92 ? -1.001 0.062 8.568 1.00 83.38 92 ALA A O 1
ATOM 749 N N . ASP A 1 93 ? -0.673 -2.151 8.690 1.00 92.31 93 ASP A N 1
ATOM 750 C CA . ASP A 1 93 ? -2.036 -2.467 9.118 1.00 92.31 93 ASP A CA 1
ATOM 751 C C . ASP A 1 93 ? -2.333 -1.915 10.525 1.00 92.31 93 ASP A C 1
ATOM 753 O O . ASP A 1 93 ? -3.386 -1.322 10.749 1.00 92.31 93 ASP A O 1
ATOM 757 N N . ALA A 1 94 ? -1.399 -2.022 11.471 1.00 94.75 94 ALA A N 1
ATOM 758 C CA . ALA A 1 94 ? -1.536 -1.453 12.810 1.00 94.75 94 ALA A CA 1
ATOM 759 C C . ALA A 1 94 ? -1.636 0.083 12.791 1.00 94.75 94 ALA A C 1
ATOM 761 O O . ALA A 1 94 ? -2.436 0.648 13.536 1.00 94.75 94 ALA A O 1
ATOM 762 N N . GLU A 1 95 ? -0.885 0.759 11.914 1.00 89.88 95 GLU A N 1
ATOM 763 C CA . GLU A 1 95 ? -0.996 2.206 11.679 1.00 89.88 95 GLU A CA 1
ATOM 764 C C . GLU A 1 95 ? -2.383 2.560 11.119 1.00 89.88 95 GLU A C 1
ATOM 766 O O . GLU A 1 95 ? -3.023 3.493 11.608 1.00 89.88 95 GLU A O 1
ATOM 771 N N . PHE A 1 96 ? -2.900 1.767 10.173 1.00 88.50 96 PHE A N 1
ATOM 772 C CA . PHE A 1 96 ? -4.260 1.918 9.651 1.00 88.50 96 PHE A CA 1
ATOM 773 C C . PHE A 1 96 ? -5.330 1.758 10.743 1.00 88.50 96 PHE A C 1
ATOM 775 O O . PHE A 1 96 ? -6.236 2.588 10.846 1.00 88.50 96 PHE A O 1
ATOM 782 N N . TYR A 1 97 ? -5.213 0.725 11.581 1.00 94.06 97 TYR A N 1
ATOM 783 C CA . TYR A 1 97 ? -6.135 0.491 12.694 1.00 94.06 97 TYR A CA 1
ATOM 784 C C . TYR A 1 97 ? -5.914 1.444 13.873 1.00 94.06 97 TYR A C 1
ATOM 786 O O . TYR A 1 97 ? -6.703 1.414 14.814 1.00 94.06 97 TYR A O 1
ATOM 794 N N . GLN A 1 98 ? -4.888 2.299 13.826 1.00 94.56 98 GLN A N 1
ATOM 795 C CA . GLN A 1 98 ? -4.504 3.219 14.899 1.00 94.56 98 GLN A CA 1
ATOM 796 C C . GLN A 1 98 ? -4.142 2.501 16.215 1.00 94.56 98 GLN A C 1
ATOM 798 O O . GLN A 1 98 ? -4.383 3.022 17.299 1.00 94.56 98 GLN A O 1
ATOM 803 N N . LEU A 1 99 ? -3.547 1.310 16.119 1.00 96.50 99 LEU A N 1
ATOM 804 C CA . LEU A 1 99 ? -3.097 0.498 17.254 1.00 96.50 99 LEU A CA 1
ATOM 805 C C . LEU A 1 99 ? -1.658 0.881 17.629 1.00 96.50 99 LEU A C 1
ATOM 807 O O . LEU A 1 99 ? -0.693 0.274 17.161 1.00 96.50 99 LEU A O 1
ATOM 811 N N . LYS A 1 100 ? -1.500 1.948 18.417 1.00 95.06 100 LYS A N 1
ATOM 812 C CA . LYS A 1 100 ? -0.202 2.595 18.684 1.00 95.06 100 LYS A CA 1
ATOM 813 C C . LYS A 1 100 ? 0.791 1.664 19.371 1.00 95.06 100 LYS A C 1
ATOM 815 O O . LYS A 1 100 ? 1.971 1.655 19.016 1.00 95.06 100 LYS A O 1
ATOM 820 N N . GLU A 1 101 ? 0.334 0.894 20.351 1.00 96.12 101 GLU A N 1
ATOM 821 C CA . GLU A 1 101 ? 1.185 -0.070 21.046 1.00 96.12 101 GLU A CA 1
ATOM 822 C C . GLU A 1 101 ? 1.630 -1.189 20.097 1.00 96.12 101 GLU A C 1
ATOM 824 O O . GLU A 1 101 ? 2.812 -1.542 20.082 1.00 96.12 101 GLU A O 1
ATOM 829 N N . LEU A 1 102 ? 0.740 -1.676 19.224 1.00 95.94 102 LEU A N 1
ATOM 830 C CA . LEU A 1 102 ? 1.103 -2.668 18.209 1.00 95.94 102 LEU A CA 1
ATOM 831 C C . LEU A 1 102 ? 2.124 -2.121 17.203 1.00 95.94 102 LEU A C 1
ATOM 833 O O . LEU A 1 102 ? 3.070 -2.825 16.847 1.00 95.94 102 LEU A O 1
ATOM 837 N N . VAL A 1 103 ? 1.984 -0.862 16.777 1.00 93.50 103 VAL A N 1
ATOM 838 C CA . VAL A 1 103 ? 2.967 -0.194 15.907 1.00 93.50 103 VAL A CA 1
ATOM 839 C C . VAL A 1 103 ? 4.346 -0.167 16.566 1.00 93.50 103 VAL A C 1
ATOM 841 O O . VAL A 1 103 ? 5.341 -0.527 15.932 1.00 93.50 103 VAL A O 1
ATOM 844 N N . ASN A 1 104 ? 4.416 0.208 17.845 1.00 93.50 104 ASN A N 1
ATOM 845 C CA . ASN A 1 104 ? 5.672 0.239 18.596 1.00 93.50 104 ASN A CA 1
ATOM 846 C C . ASN A 1 104 ? 6.273 -1.161 18.766 1.00 93.50 104 ASN A C 1
ATOM 848 O O . ASN A 1 104 ? 7.484 -1.333 18.611 1.00 93.50 104 ASN A O 1
ATOM 852 N N . LEU A 1 105 ? 5.436 -2.173 19.016 1.00 93.88 105 LEU A N 1
ATOM 853 C CA . LEU A 1 105 ? 5.874 -3.564 19.066 1.00 93.88 105 LEU A CA 1
ATOM 854 C C . LEU A 1 105 ? 6.478 -3.998 17.731 1.00 93.88 105 LEU A C 1
ATOM 856 O O . LEU A 1 105 ? 7.588 -4.521 17.735 1.00 93.88 105 LEU A O 1
ATOM 860 N N . CYS A 1 106 ? 5.824 -3.717 16.601 1.00 91.75 106 CYS A N 1
ATOM 861 C CA . CYS A 1 106 ? 6.371 -4.041 15.283 1.00 91.75 106 CYS A CA 1
ATOM 862 C C . CYS A 1 106 ? 7.730 -3.361 15.060 1.00 91.75 106 CYS A C 1
ATOM 864 O O . CYS A 1 106 ? 8.692 -4.035 14.705 1.00 91.75 106 CYS A O 1
ATOM 866 N N . ARG A 1 107 ? 7.853 -2.060 15.365 1.00 90.31 107 ARG A N 1
ATOM 867 C CA . ARG A 1 107 ? 9.121 -1.308 15.249 1.00 90.31 107 ARG A CA 1
ATOM 868 C C . ARG A 1 107 ? 10.247 -1.890 16.103 1.00 90.31 107 ARG A C 1
ATOM 870 O O . ARG A 1 107 ? 11.396 -1.860 15.691 1.00 90.31 107 ARG A O 1
ATOM 877 N N . SER A 1 108 ? 9.927 -2.428 17.281 1.00 89.81 108 SER A N 1
ATOM 878 C CA . SER A 1 108 ? 10.920 -3.070 18.156 1.00 89.81 108 SER A CA 1
ATOM 879 C C . SER A 1 108 ? 11.414 -4.430 17.642 1.00 89.81 108 SER A C 1
ATOM 881 O O . SER A 1 108 ? 12.416 -4.942 18.140 1.00 89.81 108 SER A O 1
ATOM 883 N N . LYS A 1 109 ? 10.673 -5.050 16.713 1.00 86.94 109 LYS A N 1
ATOM 884 C CA . LYS A 1 109 ? 10.936 -6.393 16.169 1.00 86.94 109 LYS A CA 1
ATOM 885 C C . LYS A 1 109 ? 11.409 -6.380 14.728 1.00 86.94 109 LYS A C 1
ATOM 887 O O . LYS A 1 109 ? 12.031 -7.350 14.306 1.00 86.94 109 LYS A O 1
ATOM 892 N N . GLU A 1 110 ? 11.147 -5.303 13.991 1.00 75.62 110 GLU A N 1
ATOM 893 C CA . GLU A 1 110 ? 11.958 -4.962 12.831 1.00 75.62 110 GLU A CA 1
ATOM 894 C C . GLU A 1 110 ? 13.408 -4.982 13.322 1.00 75.62 110 GLU A C 1
ATOM 896 O O . GLU A 1 110 ? 13.752 -4.264 14.263 1.00 75.62 110 GLU A O 1
ATOM 901 N N . ALA A 1 111 ? 14.210 -5.913 12.788 1.00 59.09 111 ALA A N 1
ATOM 902 C CA . ALA A 1 111 ? 15.587 -6.083 13.222 1.00 59.09 111 ALA A CA 1
ATOM 903 C C . ALA A 1 111 ? 16.238 -4.698 13.291 1.00 59.09 111 ALA A C 1
ATOM 905 O O . ALA A 1 111 ? 16.011 -3.895 12.372 1.00 59.09 111 ALA A O 1
ATOM 906 N N . PRO A 1 112 ? 17.064 -4.395 14.312 1.00 48.78 112 PRO A N 1
ATOM 907 C CA . PRO A 1 112 ? 18.040 -3.359 14.096 1.00 48.78 112 PRO A CA 1
ATOM 908 C C . PRO A 1 112 ? 18.787 -3.846 12.860 1.00 48.78 112 PRO A C 1
ATOM 910 O O . PRO A 1 112 ? 19.557 -4.806 12.924 1.00 48.78 112 PRO A O 1
ATOM 913 N N . LYS A 1 113 ? 18.554 -3.197 11.709 1.00 48.03 113 LYS A N 1
ATOM 914 C CA . LYS A 1 113 ? 19.656 -3.022 10.779 1.00 48.03 113 LYS A CA 1
ATOM 915 C C . LYS A 1 113 ? 20.756 -2.596 11.721 1.00 48.03 113 LYS A C 1
ATOM 917 O O . LYS A 1 113 ? 20.556 -1.610 12.445 1.00 48.03 113 LYS A O 1
ATOM 922 N N . SER A 1 114 ? 21.817 -3.396 11.839 1.00 41.53 114 SER A N 1
ATOM 923 C CA . SER A 1 114 ? 23.039 -2.889 12.436 1.00 41.53 114 SER A CA 1
ATOM 924 C C . SER A 1 114 ? 23.125 -1.463 11.927 1.00 41.53 114 SER A C 1
ATOM 926 O O . SER A 1 114 ? 22.871 -1.206 10.750 1.00 41.53 114 SER A O 1
ATOM 928 N N . ALA A 1 115 ? 23.238 -0.504 12.827 1.00 41.25 115 ALA A N 1
ATOM 929 C CA . ALA A 1 115 ? 23.682 0.773 12.365 1.00 41.25 115 ALA A CA 1
ATOM 930 C C . ALA A 1 115 ? 25.187 0.549 12.151 1.00 41.25 115 ALA A C 1
ATOM 932 O O . ALA A 1 115 ? 25.937 0.701 13.114 1.00 41.25 115 ALA A O 1
ATOM 933 N N . PRO A 1 116 ? 25.712 0.268 10.933 1.00 41.41 116 PRO A N 1
ATOM 934 C CA . PRO A 1 116 ? 26.693 1.231 10.516 1.00 41.41 116 PRO A CA 1
ATOM 935 C C . PRO A 1 116 ? 25.986 2.576 10.636 1.00 41.41 116 PRO A C 1
ATOM 937 O O . PRO A 1 116 ? 24.786 2.710 10.383 1.00 41.41 116 PRO A O 1
ATOM 940 N N . THR A 1 117 ? 26.717 3.601 11.008 1.00 42.00 117 THR A N 1
ATOM 941 C CA . THR A 1 117 ? 26.382 4.937 10.549 1.00 42.00 117 THR A CA 1
ATOM 942 C C . THR A 1 117 ? 26.312 4.860 9.016 1.00 42.00 117 THR A C 1
ATOM 944 O O . THR A 1 117 ? 27.301 5.136 8.342 1.00 42.00 117 THR A O 1
ATOM 947 N N . VAL A 1 118 ? 25.198 4.379 8.444 1.00 46.78 118 VAL A N 1
ATOM 948 C CA . VAL A 1 118 ? 24.950 4.357 7.009 1.00 46.78 118 VAL A CA 1
ATOM 949 C C . VAL A 1 118 ? 24.747 5.819 6.709 1.00 46.78 118 VAL A C 1
ATOM 951 O O . VAL A 1 118 ? 23.661 6.376 6.858 1.00 46.78 118 VAL A O 1
ATOM 954 N N . ARG A 1 119 ? 25.853 6.489 6.395 1.00 48.72 119 ARG A N 1
ATOM 955 C CA . ARG A 1 119 ? 25.805 7.783 5.745 1.00 48.72 119 ARG A CA 1
ATOM 956 C C . ARG A 1 119 ? 25.098 7.504 4.431 1.00 48.72 119 ARG A C 1
ATOM 958 O O . ARG A 1 119 ? 25.717 6.978 3.517 1.00 48.72 119 ARG A O 1
ATOM 965 N N . PHE A 1 120 ? 23.793 7.746 4.362 1.00 50.41 120 PHE A N 1
ATOM 966 C CA . PHE A 1 120 ? 23.090 7.703 3.088 1.00 50.41 120 PHE A CA 1
ATOM 967 C C . PHE A 1 120 ? 23.847 8.638 2.147 1.00 50.41 120 PHE A C 1
ATOM 969 O O . PHE A 1 120 ? 24.038 9.812 2.466 1.00 50.41 120 PHE A O 1
ATOM 976 N N . THR A 1 121 ? 24.368 8.102 1.047 1.00 51.44 121 THR A N 1
ATOM 977 C CA . THR A 1 121 ? 25.206 8.882 0.125 1.00 51.44 121 THR A CA 1
ATOM 978 C C . THR A 1 121 ? 24.371 9.843 -0.696 1.00 51.44 121 THR A C 1
ATOM 980 O O . THR A 1 121 ? 24.846 10.910 -1.067 1.00 51.44 121 THR A O 1
ATOM 983 N N . SER A 1 122 ? 23.115 9.481 -0.952 1.00 64.31 122 SER A N 1
ATOM 984 C CA . SER A 1 122 ? 22.149 10.340 -1.617 1.00 64.31 122 SER A CA 1
ATOM 985 C C . SER A 1 122 ? 20.723 9.989 -1.198 1.00 64.31 122 SER A C 1
ATOM 987 O O . SER A 1 122 ? 20.413 8.853 -0.824 1.00 64.31 122 SER A O 1
ATOM 989 N N . SER A 1 123 ? 19.847 10.989 -1.257 1.00 76.62 123 SER A N 1
ATOM 990 C CA . SER A 1 123 ? 18.403 10.781 -1.283 1.00 76.62 123 SER A CA 1
ATOM 991 C C . SER A 1 123 ? 17.890 11.203 -2.644 1.00 76.62 123 SER A C 1
ATOM 993 O O . SER A 1 123 ? 18.253 12.277 -3.119 1.00 76.62 123 SER A O 1
ATOM 995 N N . GLN A 1 124 ? 17.036 10.386 -3.241 1.00 84.50 124 GLN A N 1
ATOM 996 C CA . GLN A 1 124 ? 16.443 10.663 -4.543 1.00 84.50 124 GLN A CA 1
ATOM 997 C C . GLN A 1 124 ? 14.926 10.613 -4.438 1.00 84.50 124 GLN A C 1
ATOM 999 O O . GLN A 1 124 ? 14.364 10.054 -3.490 1.00 84.50 124 GLN A O 1
ATOM 1004 N N . ILE A 1 125 ? 14.266 11.211 -5.420 1.00 85.69 125 ILE A N 1
ATOM 1005 C CA . ILE A 1 125 ? 12.820 11.131 -5.554 1.00 85.69 125 ILE A CA 1
ATOM 1006 C C . ILE A 1 125 ? 12.519 10.161 -6.684 1.00 85.69 125 ILE A C 1
ATOM 1008 O O . ILE A 1 125 ? 13.050 10.280 -7.785 1.00 85.69 125 ILE A O 1
ATOM 1012 N N . ALA A 1 126 ? 11.655 9.199 -6.400 1.00 88.38 126 ALA A N 1
ATOM 1013 C CA . ALA A 1 126 ? 11.088 8.306 -7.386 1.00 88.38 126 ALA A CA 1
ATOM 1014 C C . ALA A 1 126 ? 9.576 8.508 -7.449 1.00 88.38 126 ALA A C 1
ATOM 1016 O O . ALA A 1 126 ? 8.922 8.859 -6.466 1.00 88.38 126 ALA A O 1
ATOM 1017 N N . VAL A 1 127 ? 9.013 8.244 -8.618 1.00 90.75 127 VAL A N 1
ATOM 1018 C CA . VAL A 1 127 ? 7.583 8.062 -8.796 1.00 90.75 127 VAL A CA 1
ATOM 1019 C C . VAL A 1 127 ? 7.312 6.619 -9.167 1.00 90.75 127 VAL A C 1
ATOM 1021 O O . VAL A 1 127 ? 7.991 6.059 -10.022 1.00 90.75 127 VAL A O 1
ATOM 1024 N N . ILE A 1 128 ? 6.332 6.007 -8.519 1.00 91.56 128 ILE A N 1
ATOM 1025 C CA . ILE A 1 128 ? 5.846 4.675 -8.858 1.00 91.56 128 ILE A CA 1
ATOM 1026 C C . ILE A 1 128 ? 4.481 4.850 -9.507 1.00 91.56 128 ILE A C 1
ATOM 1028 O O . ILE A 1 128 ? 3.539 5.312 -8.865 1.00 91.56 128 ILE A O 1
ATOM 1032 N N . THR A 1 129 ? 4.378 4.516 -10.790 1.00 89.94 129 THR A N 1
ATOM 1033 C CA . THR A 1 129 ? 3.147 4.687 -11.567 1.00 89.94 129 THR A CA 1
ATOM 1034 C C . THR A 1 129 ? 2.610 3.354 -12.058 1.00 89.94 129 THR A C 1
ATOM 1036 O O . THR A 1 129 ? 3.389 2.473 -12.409 1.00 89.94 129 THR A O 1
ATOM 1039 N N . GLY A 1 130 ? 1.290 3.196 -12.075 1.00 87.94 130 GLY A N 1
ATOM 1040 C CA . GLY A 1 130 ? 0.646 1.988 -12.576 1.00 87.94 130 GLY A CA 1
ATOM 1041 C C . GLY A 1 130 ? -0.870 2.091 -12.603 1.00 87.94 130 GLY A C 1
ATOM 1042 O O . GLY A 1 130 ? -1.445 3.123 -12.248 1.00 87.94 130 GLY A O 1
ATOM 1043 N N . TYR A 1 131 ? -1.513 1.006 -13.028 1.00 87.31 131 TYR A N 1
ATOM 1044 C CA . TYR A 1 131 ? -2.962 0.939 -13.201 1.00 87.31 131 TYR A CA 1
ATOM 1045 C C . TYR A 1 131 ? -3.548 -0.304 -12.535 1.00 87.31 131 TYR A C 1
ATOM 1047 O O . TYR A 1 131 ? -2.911 -1.359 -12.507 1.00 87.31 131 TYR A O 1
ATOM 1055 N N . PHE A 1 132 ? -4.781 -0.197 -12.047 1.00 84.25 132 PHE A N 1
ATOM 1056 C CA . PHE A 1 132 ? -5.565 -1.346 -11.590 1.00 84.25 132 PHE A CA 1
ATOM 1057 C C . PHE A 1 132 ? -7.055 -1.157 -11.882 1.00 84.25 132 PHE A C 1
ATOM 1059 O O . PHE A 1 132 ? -7.537 -0.022 -11.953 1.00 84.25 132 PHE A O 1
ATOM 1066 N N . ASN A 1 133 ? -7.793 -2.262 -12.007 1.00 84.19 133 ASN A N 1
ATOM 1067 C CA . ASN A 1 133 ? -9.250 -2.218 -12.084 1.00 84.19 133 ASN A CA 1
ATOM 1068 C C . ASN A 1 133 ? -9.828 -2.023 -10.681 1.00 84.19 133 ASN A C 1
ATOM 1070 O O . ASN A 1 133 ? -9.532 -2.809 -9.781 1.00 84.19 133 ASN A O 1
ATOM 1074 N N . SER A 1 134 ? -10.628 -0.984 -10.462 1.00 81.50 134 SER A N 1
ATOM 1075 C CA . SER A 1 134 ? -11.217 -0.669 -9.160 1.00 81.50 134 SER A CA 1
ATOM 1076 C C . SER A 1 134 ? -12.607 -1.266 -8.977 1.00 81.50 134 SER A C 1
ATOM 1078 O O . SER A 1 134 ? -13.380 -1.349 -9.928 1.00 81.50 134 SER A O 1
ATOM 1080 N N . THR A 1 135 ? -12.956 -1.564 -7.730 1.00 75.38 135 THR A N 1
ATOM 1081 C CA . THR A 1 135 ? -14.325 -1.865 -7.291 1.00 75.38 135 THR A CA 1
ATOM 1082 C C . THR A 1 135 ? -15.287 -0.690 -7.532 1.00 75.38 135 THR A C 1
ATOM 1084 O O . THR A 1 135 ? -14.871 0.415 -7.890 1.00 75.38 135 THR A O 1
ATOM 1087 N N . ALA A 1 136 ? -16.594 -0.909 -7.338 1.00 69.62 136 ALA A N 1
ATOM 1088 C CA . ALA A 1 136 ? -17.635 0.103 -7.572 1.00 69.62 136 ALA A CA 1
ATOM 1089 C C . ALA A 1 136 ? -17.462 1.383 -6.725 1.00 69.62 136 ALA A C 1
ATOM 1091 O O . ALA A 1 136 ? -17.828 2.471 -7.164 1.00 69.62 136 ALA A O 1
ATOM 1092 N N . ASP A 1 137 ? -16.849 1.271 -5.544 1.00 67.75 137 ASP A N 1
ATOM 1093 C CA . ASP A 1 137 ? -16.483 2.399 -4.675 1.00 67.75 137 ASP A CA 1
ATOM 1094 C C . ASP A 1 137 ? -15.315 3.247 -5.231 1.00 67.75 137 ASP A C 1
ATOM 1096 O O . ASP A 1 137 ? -15.035 4.351 -4.754 1.00 67.75 137 ASP A O 1
ATOM 1100 N N . GLY A 1 138 ? -14.617 2.746 -6.257 1.00 69.69 138 GLY A N 1
ATOM 1101 C CA . GLY A 1 138 ? -13.504 3.405 -6.920 1.00 69.69 138 GLY A CA 1
ATOM 1102 C C . GLY A 1 138 ? -12.241 3.549 -6.073 1.00 69.69 138 GLY A C 1
ATOM 1103 O O . GLY A 1 138 ? -11.374 4.351 -6.441 1.00 69.69 138 GLY A O 1
ATOM 1104 N N . ILE A 1 139 ? -12.152 2.850 -4.937 1.00 69.19 139 ILE A N 1
ATOM 1105 C CA . ILE A 1 139 ? -11.077 3.022 -3.951 1.00 69.19 139 ILE A CA 1
ATOM 1106 C C . ILE A 1 139 ? -10.115 1.842 -3.977 1.00 69.19 139 ILE A C 1
ATOM 1108 O O . ILE A 1 139 ? -8.900 2.082 -4.015 1.00 69.19 139 ILE A O 1
ATOM 1112 N N . ALA A 1 140 ? -10.651 0.621 -3.945 1.00 70.75 140 ALA A N 1
ATOM 1113 C CA . ALA A 1 140 ? -9.882 -0.609 -3.826 1.00 70.75 140 ALA A CA 1
ATOM 1114 C C . ALA A 1 140 ? -9.688 -1.301 -5.186 1.00 70.75 140 ALA A C 1
ATOM 1116 O O . ALA A 1 140 ? -10.538 -1.176 -6.073 1.00 70.75 140 ALA A O 1
ATOM 1117 N N . PRO A 1 141 ? -8.578 -2.031 -5.379 1.00 79.44 141 PRO A N 1
ATOM 1118 C CA . PRO A 1 141 ? -8.433 -2.939 -6.506 1.00 79.44 141 PRO A CA 1
ATOM 1119 C C . PRO A 1 141 ? -9.472 -4.064 -6.435 1.00 79.44 141 PRO A C 1
ATOM 1121 O O . PRO A 1 141 ? -9.708 -4.637 -5.375 1.00 79.44 141 PRO A O 1
ATOM 1124 N N . SER A 1 142 ? -10.062 -4.388 -7.579 1.00 81.75 142 SER A N 1
ATOM 1125 C CA . SER A 1 142 ? -10.958 -5.535 -7.786 1.00 81.75 142 SER A CA 1
ATOM 1126 C C . SER A 1 142 ? -10.211 -6.809 -8.204 1.00 81.75 142 SER A C 1
ATOM 1128 O O . SER A 1 142 ? -10.806 -7.877 -8.295 1.00 81.75 142 SER A O 1
ATOM 1130 N N . GLU A 1 143 ? -8.906 -6.696 -8.456 1.00 79.25 143 GLU A N 1
ATOM 1131 C CA . GLU A 1 143 ? -8.038 -7.761 -8.966 1.00 79.25 143 GLU A CA 1
ATOM 1132 C C . GLU A 1 143 ? -7.055 -8.242 -7.892 1.00 79.25 143 GLU A C 1
ATOM 1134 O O . GLU A 1 143 ? -6.837 -7.567 -6.880 1.00 79.25 143 GLU A O 1
ATOM 1139 N N . SER A 1 144 ? -6.414 -9.394 -8.128 1.00 78.75 144 SER A N 1
ATOM 1140 C CA . SER A 1 144 ? -5.385 -9.908 -7.217 1.00 78.75 144 SER A CA 1
ATOM 1141 C C . SER A 1 144 ? -4.188 -8.954 -7.138 1.00 78.75 144 SER A C 1
ATOM 1143 O O . SER A 1 144 ? -3.845 -8.265 -8.105 1.00 78.75 144 SER A O 1
ATOM 1145 N N . PHE A 1 145 ? -3.533 -8.933 -5.975 1.00 76.75 145 PHE A N 1
ATOM 1146 C CA . PHE A 1 145 ? -2.402 -8.045 -5.702 1.00 76.75 145 PHE A CA 1
ATOM 1147 C C . PHE A 1 145 ? -1.279 -8.222 -6.729 1.00 76.75 145 PHE A C 1
ATOM 1149 O O . PHE A 1 145 ? -0.784 -7.260 -7.308 1.00 76.75 145 PHE A O 1
ATOM 1156 N N . GLU A 1 146 ? -0.925 -9.468 -7.012 1.00 75.62 146 GLU A N 1
ATOM 1157 C CA . GLU A 1 146 ? 0.160 -9.861 -7.906 1.00 75.62 146 GLU A CA 1
ATOM 1158 C C . GLU A 1 146 ? -0.100 -9.386 -9.339 1.00 75.62 146 GLU A C 1
ATOM 1160 O O . GLU A 1 146 ? 0.791 -8.840 -9.997 1.00 75.62 146 GLU A O 1
ATOM 1165 N N . GLN A 1 147 ? -1.343 -9.535 -9.806 1.00 77.56 147 GLN A N 1
ATOM 1166 C CA . GLN A 1 147 ? -1.735 -9.172 -11.163 1.00 77.56 147 GLN A CA 1
ATOM 1167 C C . GLN A 1 147 ? -1.588 -7.678 -11.414 1.00 77.56 147 GLN A C 1
ATOM 1169 O O . GLN A 1 147 ? -1.028 -7.274 -12.435 1.00 77.56 147 GLN A O 1
ATOM 1174 N N . TYR A 1 148 ? -2.075 -6.828 -10.511 1.00 81.25 148 TYR A N 1
ATOM 1175 C CA . TYR A 1 148 ? -1.975 -5.393 -10.746 1.00 81.25 148 TYR A CA 1
ATOM 1176 C C . TYR A 1 148 ? -0.595 -4.831 -10.403 1.00 81.25 148 TYR A C 1
ATOM 1178 O O . TYR A 1 148 ? -0.133 -3.942 -11.110 1.00 81.25 148 TYR A O 1
ATOM 1186 N N . ILE A 1 149 ? 0.122 -5.370 -9.410 1.00 83.25 149 ILE A N 1
ATOM 1187 C CA . ILE A 1 149 ? 1.488 -4.920 -9.085 1.00 83.25 149 ILE A CA 1
ATOM 1188 C C . ILE A 1 149 ? 2.454 -5.121 -10.253 1.00 83.25 149 ILE A C 1
ATOM 1190 O O . ILE A 1 149 ? 3.376 -4.322 -10.433 1.00 83.25 149 ILE A O 1
ATOM 1194 N N . SER A 1 150 ? 2.231 -6.132 -11.099 1.00 80.44 150 SER A N 1
ATOM 1195 C CA . SER A 1 150 ? 3.008 -6.326 -12.333 1.00 80.44 150 SER A CA 1
ATOM 1196 C C . SER A 1 150 ? 3.006 -5.100 -13.265 1.00 80.44 150 SER A C 1
ATOM 1198 O O . SER A 1 150 ? 3.958 -4.912 -14.020 1.00 80.44 150 SER A O 1
ATOM 1200 N N . ARG A 1 151 ? 1.980 -4.239 -13.160 1.00 85.69 151 ARG A N 1
ATOM 1201 C CA . ARG A 1 151 ? 1.758 -3.031 -13.971 1.00 85.69 151 ARG A CA 1
ATOM 1202 C C . ARG A 1 151 ? 2.232 -1.735 -13.303 1.00 85.69 151 ARG A C 1
ATOM 1204 O O . ARG A 1 151 ? 1.973 -0.658 -13.835 1.00 85.69 151 ARG A O 1
ATOM 1211 N N . PHE A 1 152 ? 2.877 -1.813 -12.138 1.00 86.94 152 PHE A N 1
ATOM 1212 C CA . PHE A 1 152 ? 3.463 -0.653 -11.463 1.00 86.94 152 PHE A CA 1
ATOM 1213 C C . PHE A 1 152 ? 4.962 -0.577 -11.711 1.00 86.94 152 PHE A C 1
ATOM 1215 O O . PHE A 1 152 ? 5.639 -1.591 -11.585 1.00 86.94 152 PHE A O 1
ATOM 1222 N N . TYR A 1 153 ? 5.489 0.612 -12.004 1.00 83.44 153 TYR A N 1
ATOM 1223 C CA . TYR A 1 153 ? 6.901 0.808 -12.333 1.00 83.44 153 TYR A CA 1
ATOM 1224 C C . TYR A 1 153 ? 7.479 2.054 -11.651 1.00 83.44 153 TYR A C 1
ATOM 1226 O O . TYR A 1 153 ? 6.818 3.097 -11.650 1.00 83.44 153 TYR A O 1
ATOM 1234 N N . PRO A 1 154 ? 8.704 1.978 -11.097 1.00 88.88 154 PRO A N 1
ATOM 1235 C CA . PRO A 1 154 ? 9.402 3.128 -10.544 1.00 88.88 154 PRO A CA 1
ATOM 1236 C C . PRO A 1 154 ? 10.102 3.940 -11.644 1.00 88.88 154 PRO A C 1
ATOM 1238 O O . PRO A 1 154 ? 10.573 3.403 -12.646 1.00 88.88 154 PRO A O 1
ATOM 1241 N N . THR A 1 155 ? 10.205 5.251 -11.459 1.00 83.56 155 THR A N 1
ATOM 1242 C CA . THR A 1 155 ? 10.958 6.175 -12.317 1.00 83.56 155 THR A CA 1
ATOM 1243 C C . THR A 1 155 ? 11.580 7.260 -11.448 1.00 83.56 155 THR A C 1
ATOM 1245 O O . THR A 1 155 ? 10.882 7.864 -10.638 1.00 83.56 155 THR A O 1
ATOM 1248 N N . LEU A 1 156 ? 12.878 7.524 -11.601 1.00 83.56 156 LEU A N 1
ATOM 1249 C CA . LEU A 1 156 ? 13.531 8.625 -10.892 1.00 83.56 156 LEU A CA 1
ATOM 1250 C C . LEU A 1 156 ? 13.064 9.980 -11.427 1.00 83.56 156 LEU A C 1
ATOM 1252 O O . LEU A 1 156 ? 12.865 10.169 -12.628 1.00 83.56 156 LEU A O 1
ATOM 1256 N N . LEU A 1 157 ? 12.921 10.935 -10.518 1.00 79.06 157 LEU A N 1
ATOM 1257 C CA . LEU A 1 157 ? 12.573 12.315 -10.806 1.00 79.06 157 LEU A CA 1
ATOM 1258 C C . LEU A 1 157 ? 13.700 13.234 -10.346 1.00 79.06 157 LEU A C 1
ATOM 1260 O O . LEU A 1 157 ? 14.198 13.114 -9.226 1.00 79.06 157 LEU A O 1
ATOM 1264 N N . SER A 1 158 ? 14.046 14.200 -11.199 1.00 80.75 158 SER A N 1
ATOM 1265 C CA . SER A 1 158 ? 14.761 15.388 -10.743 1.00 80.75 158 SER A CA 1
ATOM 1266 C C . SER A 1 158 ? 13.859 16.217 -9.829 1.00 80.75 158 SER A C 1
ATOM 1268 O O . SER A 1 158 ? 12.629 16.132 -9.902 1.00 80.75 158 SER A O 1
ATOM 1270 N N . GLU A 1 159 ? 14.467 17.051 -8.992 1.00 78.56 159 GLU A N 1
ATOM 1271 C CA . GLU A 1 159 ? 13.744 17.917 -8.059 1.00 78.56 159 GLU A CA 1
ATOM 1272 C C . GLU A 1 159 ? 12.758 18.854 -8.778 1.00 78.56 159 GLU A C 1
ATOM 1274 O O . GLU A 1 159 ? 11.599 18.963 -8.385 1.00 78.56 159 GLU A O 1
ATOM 1279 N N . GLU A 1 160 ? 13.162 19.433 -9.912 1.00 79.38 160 GLU A N 1
ATOM 1280 C CA . GLU A 1 160 ? 12.293 20.268 -10.752 1.00 79.38 160 GLU A CA 1
ATOM 1281 C C . GLU A 1 160 ? 11.060 19.508 -11.261 1.00 79.38 160 GLU A C 1
ATOM 1283 O O . GLU A 1 160 ? 9.928 19.986 -11.145 1.00 79.38 160 GLU A O 1
ATOM 1288 N N . ARG A 1 161 ? 11.258 18.292 -11.792 1.00 81.75 161 ARG A N 1
ATOM 1289 C CA . ARG A 1 161 ? 10.153 17.464 -12.296 1.00 81.75 161 ARG A CA 1
ATOM 1290 C C . ARG A 1 161 ? 9.238 17.009 -11.171 1.00 81.75 161 ARG A C 1
ATOM 1292 O O . ARG A 1 161 ? 8.029 16.931 -11.375 1.00 81.75 161 ARG A O 1
ATOM 1299 N N . TYR A 1 162 ? 9.791 16.724 -9.996 1.00 85.12 162 TYR A N 1
ATOM 1300 C CA . TYR A 1 162 ? 8.998 16.426 -8.814 1.00 85.12 162 TYR A CA 1
ATOM 1301 C C . TYR A 1 162 ? 8.127 17.616 -8.407 1.00 85.12 162 TYR A C 1
ATOM 1303 O O . TYR A 1 162 ? 6.930 17.433 -8.201 1.00 85.12 162 TYR A O 1
ATOM 1311 N N . ASN A 1 163 ? 8.677 18.829 -8.341 1.00 85.56 163 ASN A N 1
ATOM 1312 C CA . ASN A 1 163 ? 7.918 20.021 -7.954 1.00 85.56 163 ASN A CA 1
ATOM 1313 C C . ASN A 1 163 ? 6.744 20.276 -8.915 1.00 85.56 163 ASN A C 1
ATOM 1315 O O . ASN A 1 163 ? 5.618 20.524 -8.481 1.00 85.56 163 ASN A O 1
ATOM 1319 N N . ALA A 1 164 ? 6.965 20.104 -10.221 1.00 85.81 164 ALA A N 1
ATOM 1320 C CA . ALA A 1 164 ? 5.896 20.187 -11.214 1.00 85.81 164 ALA A CA 1
ATOM 1321 C C . ALA A 1 164 ? 4.854 19.061 -11.044 1.00 85.81 164 ALA A C 1
ATOM 1323 O O . ALA A 1 164 ? 3.651 19.315 -10.969 1.00 85.81 164 ALA A O 1
ATOM 1324 N N . ALA A 1 165 ? 5.302 17.807 -10.939 1.00 82.75 165 ALA A N 1
ATOM 1325 C CA . ALA A 1 165 ? 4.418 16.643 -10.920 1.00 82.75 165 ALA A CA 1
ATOM 1326 C C . ALA A 1 165 ? 3.653 16.465 -9.598 1.00 82.75 165 ALA A C 1
ATOM 1328 O O . ALA A 1 165 ? 2.552 15.914 -9.609 1.00 82.75 165 ALA A O 1
ATOM 1329 N N . SER A 1 166 ? 4.192 16.925 -8.469 1.00 86.50 166 SER A N 1
ATOM 1330 C CA . SER A 1 166 ? 3.599 16.767 -7.131 1.00 86.50 166 SER A CA 1
ATOM 1331 C C . SER A 1 166 ? 2.521 17.803 -6.803 1.00 86.50 166 SER A C 1
ATOM 1333 O O . SER A 1 166 ? 1.785 17.633 -5.833 1.00 86.50 166 SER A O 1
ATOM 1335 N N . THR A 1 167 ? 2.352 18.837 -7.633 1.00 88.44 167 THR A N 1
ATOM 1336 C CA . THR A 1 167 ? 1.321 19.870 -7.436 1.00 88.44 167 THR A CA 1
ATOM 1337 C C . THR A 1 167 ? -0.071 19.246 -7.328 1.00 88.44 167 THR A C 1
ATOM 1339 O O . THR A 1 167 ? -0.532 18.597 -8.264 1.00 88.44 167 THR A O 1
ATOM 1342 N N . GLY A 1 168 ? -0.752 19.429 -6.195 1.00 85.50 168 GLY A N 1
ATOM 1343 C CA . GLY A 1 168 ? -2.070 18.834 -5.942 1.00 85.50 168 GLY A CA 1
ATOM 1344 C C . GLY A 1 168 ? -2.038 17.344 -5.581 1.00 85.50 168 GLY A C 1
ATOM 1345 O O . GLY A 1 168 ? -3.060 16.670 -5.695 1.00 85.50 168 GLY A O 1
ATOM 1346 N N . MET A 1 169 ? -0.882 16.800 -5.182 1.00 91.19 169 MET A N 1
ATOM 1347 C CA . MET A 1 169 ? -0.828 15.456 -4.610 1.00 91.19 169 MET A CA 1
ATOM 1348 C C . MET A 1 169 ? -1.607 15.389 -3.295 1.00 91.19 169 MET A C 1
ATOM 1350 O O . MET A 1 169 ? -1.622 16.328 -2.500 1.00 91.19 169 MET A O 1
ATOM 1354 N N . LEU A 1 170 ? -2.218 14.239 -3.058 1.00 89.81 170 LEU A N 1
ATOM 1355 C CA . LEU A 1 170 ? -2.880 13.919 -1.810 1.00 89.81 170 LEU A CA 1
ATOM 1356 C C . LEU A 1 170 ? -1.861 13.347 -0.828 1.00 89.81 170 LEU A C 1
ATOM 1358 O O . LEU A 1 170 ? -1.047 12.489 -1.174 1.00 89.81 170 LEU A O 1
ATOM 1362 N N . THR A 1 171 ? -1.947 13.804 0.412 1.00 89.06 171 THR A N 1
ATOM 1363 C CA . THR A 1 171 ? -1.201 13.272 1.556 1.00 89.06 171 THR A CA 1
ATOM 1364 C C . THR A 1 171 ? -2.170 12.945 2.680 1.00 89.06 171 THR A C 1
ATOM 1366 O O . THR A 1 171 ? -3.278 13.487 2.730 1.00 89.06 171 THR A O 1
ATOM 1369 N N . LEU A 1 172 ? -1.767 12.103 3.631 1.00 78.88 172 LEU A N 1
ATOM 1370 C CA . LEU A 1 172 ? -2.615 11.819 4.790 1.00 78.88 172 LEU A CA 1
ATOM 1371 C C . LEU A 1 172 ? -2.966 13.100 5.576 1.00 78.88 172 LEU A C 1
ATOM 1373 O O . LEU A 1 172 ? -4.091 13.243 6.041 1.00 78.88 172 LEU A O 1
ATOM 1377 N N . ALA A 1 173 ? -2.040 14.063 5.639 1.00 81.38 173 ALA A N 1
ATOM 1378 C CA . ALA A 1 173 ? -2.247 15.363 6.280 1.00 81.38 173 ALA A CA 1
ATOM 1379 C C . ALA A 1 173 ? -3.255 16.266 5.543 1.00 81.38 173 ALA A C 1
ATOM 1381 O O . ALA A 1 173 ? -3.855 17.141 6.158 1.00 81.38 173 ALA A O 1
ATOM 1382 N N . SER A 1 174 ? -3.464 16.054 4.241 1.00 84.94 174 SER A N 1
ATOM 1383 C CA . SER A 1 174 ? -4.455 16.803 3.453 1.00 84.94 174 SER A CA 1
ATOM 1384 C C . SER A 1 174 ? -5.897 16.294 3.620 1.00 84.94 174 SER A C 1
ATOM 1386 O O . SER A 1 174 ? -6.820 16.863 3.040 1.00 84.94 174 SER A O 1
ATOM 1388 N N . ALA A 1 175 ? -6.116 15.222 4.391 1.00 82.44 175 ALA A N 1
ATOM 1389 C CA . ALA A 1 175 ? -7.434 14.623 4.559 1.00 82.44 175 ALA A CA 1
ATOM 1390 C C . ALA A 1 175 ? -8.349 15.483 5.448 1.00 82.44 175 ALA A C 1
ATOM 1392 O O . ALA A 1 175 ? -8.069 15.700 6.627 1.00 82.44 175 ALA A O 1
ATOM 1393 N N . ALA A 1 176 ? -9.504 15.896 4.918 1.00 82.56 176 ALA A N 1
ATOM 1394 C CA . ALA A 1 176 ? -10.592 16.400 5.754 1.00 82.56 176 ALA A CA 1
ATOM 1395 C C . ALA A 1 176 ? -11.080 15.293 6.717 1.00 82.56 176 ALA A C 1
ATOM 1397 O O . ALA A 1 176 ? -11.072 14.119 6.329 1.00 82.56 176 ALA A O 1
ATOM 1398 N N . PRO A 1 177 ? -11.583 15.620 7.926 1.00 76.75 177 PRO A N 1
ATOM 1399 C CA . PRO A 1 177 ? -12.018 14.616 8.905 1.00 76.75 177 PRO A CA 1
ATOM 1400 C C . PRO A 1 177 ? -13.020 13.592 8.351 1.00 76.75 177 PRO A C 1
ATOM 1402 O O . PRO A 1 177 ? -12.908 12.401 8.625 1.00 76.75 177 PRO A O 1
ATOM 1405 N N . SER A 1 178 ? -13.948 14.031 7.494 1.00 72.50 178 SER A N 1
ATOM 1406 C CA . SER A 1 178 ? -14.943 13.165 6.845 1.00 72.50 178 SER A CA 1
ATOM 1407 C C . SER A 1 178 ? -14.358 12.196 5.807 1.00 72.50 178 SER A C 1
ATOM 1409 O O . SER A 1 178 ? -15.013 11.226 5.439 1.00 72.50 178 SER A O 1
ATOM 1411 N N . GLN A 1 179 ? -13.139 12.443 5.320 1.00 77.56 179 GLN A N 1
ATOM 1412 C CA . GLN A 1 179 ? -12.443 11.622 4.325 1.00 77.56 179 GLN A CA 1
ATOM 1413 C C . GLN A 1 179 ? -11.280 10.819 4.923 1.00 77.56 179 GLN A C 1
ATOM 1415 O O . GLN A 1 179 ? -10.648 10.044 4.203 1.00 77.56 179 GLN A O 1
ATOM 1420 N N . LEU A 1 180 ? -11.000 10.960 6.223 1.00 73.12 180 LEU A N 1
ATOM 1421 C CA . LEU A 1 180 ? -9.828 10.366 6.868 1.00 73.12 180 LEU A CA 1
ATOM 1422 C C . LEU A 1 180 ? -9.761 8.845 6.678 1.00 73.12 180 LEU A C 1
ATOM 1424 O O . LEU A 1 180 ? -8.729 8.324 6.264 1.00 73.12 180 LEU A O 1
ATOM 1428 N N . SER A 1 181 ? -10.876 8.137 6.879 1.00 70.56 181 SER A N 1
ATOM 1429 C CA . SER A 1 181 ? -10.957 6.687 6.655 1.00 70.56 181 SER A CA 1
ATOM 1430 C C . SER A 1 181 ? -10.584 6.306 5.223 1.00 70.56 181 SER A C 1
ATOM 1432 O O . SER A 1 181 ? -9.818 5.371 5.004 1.00 70.56 181 SER A O 1
ATOM 1434 N N . ARG A 1 182 ? -11.068 7.071 4.237 1.00 79.31 182 ARG A N 1
ATOM 1435 C CA . ARG A 1 182 ? -10.745 6.847 2.826 1.00 79.31 182 ARG A CA 1
ATOM 1436 C C . ARG A 1 182 ? -9.257 7.068 2.573 1.00 79.31 182 ARG A C 1
ATOM 1438 O O . ARG A 1 182 ? -8.624 6.220 1.956 1.00 79.31 182 ARG A O 1
ATOM 1445 N N . PHE A 1 183 ? -8.685 8.158 3.077 1.00 82.81 183 PHE A N 1
ATOM 1446 C CA . PHE A 1 183 ? -7.261 8.461 2.916 1.00 82.81 183 PHE A CA 1
ATOM 1447 C C . PHE A 1 183 ? -6.366 7.418 3.588 1.00 82.81 183 PHE A C 1
ATOM 1449 O O . PHE A 1 183 ? -5.358 7.039 3.005 1.00 82.81 183 PHE A O 1
ATOM 1456 N N . LEU A 1 184 ? -6.756 6.893 4.750 1.00 73.25 184 LEU A N 1
ATOM 1457 C CA . LEU A 1 184 ? -6.050 5.803 5.427 1.00 73.25 184 LEU A CA 1
ATOM 1458 C C . LEU A 1 184 ? -6.077 4.501 4.611 1.00 73.25 184 LEU A C 1
ATOM 1460 O O . LEU A 1 184 ? -5.050 3.828 4.484 1.00 73.25 184 LEU A O 1
ATOM 1464 N N . ILE A 1 185 ? -7.226 4.152 4.015 1.00 75.38 185 ILE A N 1
ATOM 1465 C CA . ILE A 1 185 ? -7.337 2.996 3.107 1.00 75.38 185 ILE A CA 1
ATOM 1466 C C . ILE A 1 185 ? -6.365 3.182 1.944 1.00 75.38 185 ILE A C 1
ATOM 1468 O O . ILE A 1 185 ? -5.515 2.325 1.695 1.00 75.38 185 ILE A O 1
ATOM 1472 N N . VAL A 1 186 ? -6.458 4.334 1.277 1.00 82.94 186 VAL A N 1
ATOM 1473 C CA . VAL A 1 186 ? -5.602 4.685 0.147 1.00 82.94 186 VAL A CA 1
ATOM 1474 C C . VAL A 1 186 ? -4.121 4.644 0.523 1.00 82.94 186 VAL A C 1
ATOM 1476 O O . VAL A 1 186 ? -3.357 4.016 -0.203 1.00 82.94 186 VAL A O 1
ATOM 1479 N N . ASN A 1 187 ? -3.726 5.247 1.647 1.00 83.00 187 ASN A N 1
ATOM 1480 C CA . ASN A 1 187 ? -2.339 5.287 2.104 1.00 83.00 187 ASN A CA 1
ATOM 1481 C C . ASN A 1 187 ? -1.772 3.878 2.277 1.00 83.00 187 ASN A C 1
ATOM 1483 O O . ASN A 1 187 ? -0.745 3.556 1.692 1.00 83.00 187 ASN A O 1
ATOM 1487 N N . GLY A 1 188 ? -2.473 3.007 3.007 1.00 77.69 188 GLY A N 1
ATOM 1488 C CA . GLY A 1 188 ? -1.970 1.652 3.231 1.00 77.69 188 GLY A CA 1
ATOM 1489 C C . GLY A 1 188 ? -1.884 0.824 1.941 1.00 77.69 188 GLY A C 1
ATOM 1490 O O . GLY A 1 188 ? -0.979 0.009 1.796 1.00 77.69 188 GLY A O 1
ATOM 1491 N N . TRP A 1 189 ? -2.786 1.031 0.973 1.00 81.88 189 TRP A N 1
ATOM 1492 C CA . TRP A 1 189 ? -2.647 0.411 -0.354 1.00 81.88 189 TRP A CA 1
ATOM 1493 C C . TRP A 1 189 ? -1.426 0.940 -1.107 1.00 81.88 189 TRP A C 1
ATOM 1495 O O . TRP A 1 189 ? -0.671 0.152 -1.676 1.00 81.88 189 TRP A O 1
ATOM 1505 N N . SER A 1 190 ? -1.219 2.256 -1.086 1.00 87.69 190 SER A N 1
ATOM 1506 C CA . SER A 1 190 ? -0.057 2.903 -1.690 1.00 87.69 190 SER A CA 1
ATOM 1507 C C . SER A 1 190 ? 1.243 2.371 -1.090 1.00 87.69 190 SER A C 1
ATOM 1509 O O . SER A 1 190 ? 2.119 1.949 -1.834 1.00 87.69 190 SER A O 1
ATOM 1511 N N . GLU A 1 191 ? 1.361 2.295 0.235 1.00 86.06 191 GLU A N 1
ATOM 1512 C CA . GLU A 1 191 ? 2.546 1.741 0.901 1.00 86.06 191 GLU A CA 1
ATOM 1513 C C . GLU A 1 191 ? 2.810 0.288 0.516 1.00 86.06 191 GLU A C 1
ATOM 1515 O O . GLU A 1 191 ? 3.956 -0.081 0.260 1.00 86.06 191 GLU A O 1
ATOM 1520 N N . ARG A 1 192 ? 1.758 -0.531 0.411 1.00 85.50 192 ARG A N 1
ATOM 1521 C CA . ARG A 1 192 ? 1.877 -1.925 -0.025 1.00 85.50 192 ARG A CA 1
ATOM 1522 C C . ARG A 1 192 ? 2.409 -2.025 -1.460 1.00 85.50 192 ARG A C 1
ATOM 1524 O O . ARG A 1 192 ? 3.264 -2.865 -1.735 1.00 85.50 192 ARG A O 1
ATOM 1531 N N . ILE A 1 193 ? 1.953 -1.144 -2.356 1.00 88.94 193 ILE A N 1
ATOM 1532 C CA . ILE A 1 193 ? 2.474 -1.030 -3.727 1.00 88.94 193 ILE A CA 1
ATOM 1533 C C . ILE A 1 193 ? 3.946 -0.616 -3.707 1.00 88.94 193 ILE A C 1
ATOM 1535 O O . ILE A 1 193 ? 4.769 -1.289 -4.325 1.00 88.94 193 ILE A O 1
ATOM 1539 N N . VAL A 1 194 ? 4.287 0.457 -2.983 1.00 89.56 194 VAL A N 1
ATOM 1540 C CA . VAL A 1 194 ? 5.668 0.952 -2.893 1.00 89.56 194 VAL A CA 1
ATOM 1541 C C . VAL A 1 194 ? 6.587 -0.143 -2.372 1.00 89.56 194 VAL A C 1
ATOM 1543 O O . VAL A 1 194 ? 7.601 -0.422 -2.999 1.00 89.56 194 VAL A O 1
ATOM 1546 N N . ARG A 1 195 ? 6.213 -0.825 -1.285 1.00 87.19 195 ARG A N 1
ATOM 1547 C CA . ARG A 1 195 ? 7.000 -1.924 -0.717 1.00 87.19 195 ARG A CA 1
ATOM 1548 C C . ARG A 1 195 ? 7.262 -3.021 -1.745 1.00 87.19 195 ARG A C 1
ATOM 1550 O O . ARG A 1 195 ? 8.404 -3.454 -1.888 1.00 87.19 195 ARG A O 1
ATOM 1557 N N . ALA A 1 196 ? 6.221 -3.464 -2.452 1.00 84.06 196 ALA A N 1
ATOM 1558 C CA . ALA A 1 196 ? 6.332 -4.534 -3.437 1.00 84.06 196 ALA A CA 1
ATOM 1559 C C . ALA A 1 196 ? 7.215 -4.132 -4.627 1.00 84.06 196 ALA A C 1
ATOM 1561 O O . ALA A 1 196 ? 8.090 -4.897 -5.027 1.00 84.06 196 ALA A O 1
ATOM 1562 N N . VAL A 1 197 ? 7.033 -2.920 -5.155 1.00 86.00 197 VAL A N 1
ATOM 1563 C CA . VAL A 1 197 ? 7.806 -2.401 -6.292 1.00 86.00 197 VAL A CA 1
ATOM 1564 C C . VAL A 1 197 ? 9.258 -2.134 -5.903 1.00 86.00 197 VAL A C 1
ATOM 1566 O O . VAL A 1 197 ? 10.157 -2.536 -6.631 1.00 86.00 197 VAL A O 1
ATOM 1569 N N . VAL A 1 198 ? 9.509 -1.530 -4.739 1.00 85.06 198 VAL A N 1
ATOM 1570 C CA . VAL A 1 198 ? 10.870 -1.295 -4.235 1.00 85.06 198 VAL A CA 1
ATOM 1571 C C . VAL A 1 198 ? 11.606 -2.621 -4.050 1.00 85.06 198 VAL A C 1
ATOM 1573 O O . VAL A 1 198 ? 12.734 -2.763 -4.508 1.00 85.06 198 VAL A O 1
ATOM 1576 N N . LYS A 1 199 ? 10.953 -3.625 -3.452 1.00 82.81 199 LYS A N 1
ATOM 1577 C CA . LYS A 1 199 ? 11.541 -4.961 -3.283 1.00 82.81 199 LYS A CA 1
ATOM 1578 C C . LYS A 1 199 ? 11.837 -5.641 -4.625 1.00 82.81 199 LYS A C 1
ATOM 1580 O O . LYS A 1 199 ? 12.848 -6.327 -4.733 1.00 82.81 199 LYS A O 1
ATOM 1585 N N . ARG A 1 200 ? 10.958 -5.479 -5.621 1.00 80.94 200 ARG A N 1
ATOM 1586 C CA . ARG A 1 200 ? 11.083 -6.121 -6.939 1.00 80.94 200 ARG A CA 1
ATOM 1587 C C . ARG A 1 200 ? 12.130 -5.449 -7.828 1.00 80.94 200 ARG A C 1
ATOM 1589 O O . ARG A 1 200 ? 12.938 -6.141 -8.432 1.00 80.94 200 ARG A O 1
ATOM 1596 N N . ASP A 1 201 ? 12.097 -4.122 -7.910 1.00 76.44 201 ASP A N 1
ATOM 1597 C CA . ASP A 1 201 ? 12.797 -3.357 -8.948 1.00 76.44 201 ASP A CA 1
ATOM 1598 C C . ASP A 1 201 ? 13.939 -2.482 -8.404 1.00 76.44 201 ASP A C 1
ATOM 1600 O O . ASP A 1 201 ? 14.712 -1.932 -9.184 1.00 76.44 201 ASP A O 1
ATOM 1604 N N . MET A 1 202 ? 14.042 -2.295 -7.083 1.00 75.94 202 MET A N 1
ATOM 1605 C CA . MET A 1 202 ? 14.937 -1.306 -6.469 1.00 75.94 202 MET A CA 1
ATOM 1606 C C . MET A 1 202 ? 15.760 -1.920 -5.331 1.00 75.94 202 MET A C 1
ATOM 1608 O O . MET A 1 202 ? 15.757 -1.431 -4.203 1.00 75.94 202 MET A O 1
ATOM 1612 N N . SER A 1 203 ? 16.492 -2.993 -5.634 1.00 70.50 203 SER A N 1
ATOM 1613 C CA . SER A 1 203 ? 17.240 -3.797 -4.653 1.00 70.50 203 SER A CA 1
ATOM 1614 C C . SER A 1 203 ? 18.264 -3.021 -3.811 1.00 70.50 203 SER A C 1
ATOM 1616 O O . SER A 1 203 ? 18.572 -3.442 -2.700 1.00 70.50 203 SER A O 1
ATOM 1618 N N . SER A 1 204 ? 18.768 -1.880 -4.293 1.00 72.25 204 SER A N 1
ATOM 1619 C CA . SER A 1 204 ? 19.704 -1.017 -3.554 1.00 72.25 204 SER A CA 1
ATOM 1620 C C . SER A 1 204 ? 19.033 -0.050 -2.573 1.00 72.25 204 SER A C 1
ATOM 1622 O O . SER A 1 204 ? 19.720 0.686 -1.858 1.00 72.25 204 SER A O 1
ATOM 1624 N N . VAL A 1 205 ? 17.702 0.053 -2.600 1.00 78.12 205 VAL A N 1
ATOM 1625 C CA . VAL A 1 205 ? 16.957 0.976 -1.746 1.00 78.12 205 VAL A CA 1
ATOM 1626 C C . VAL A 1 205 ? 16.797 0.346 -0.380 1.00 78.12 205 VAL A C 1
ATOM 1628 O O . VAL A 1 205 ? 16.036 -0.596 -0.174 1.00 78.12 205 VAL A O 1
ATOM 1631 N N . GLU A 1 206 ? 17.502 0.914 0.587 1.00 72.81 206 GLU A N 1
ATOM 1632 C CA . GLU A 1 206 ? 17.434 0.450 1.963 1.00 72.81 206 GLU A CA 1
ATOM 1633 C C . GLU A 1 206 ? 16.270 1.067 2.730 1.00 72.81 206 GLU A C 1
ATOM 1635 O O . GLU A 1 206 ? 15.704 0.437 3.628 1.00 72.81 206 GLU A O 1
ATOM 1640 N N . ARG A 1 207 ? 15.945 2.322 2.423 1.00 81.81 207 ARG A N 1
ATOM 1641 C CA . ARG A 1 207 ? 14.889 3.074 3.089 1.00 81.81 207 ARG A CA 1
ATOM 1642 C C . ARG A 1 207 ? 14.083 3.827 2.050 1.00 81.81 207 ARG A C 1
ATOM 1644 O O . ARG A 1 207 ? 14.636 4.364 1.094 1.00 81.81 207 ARG A O 1
ATOM 1651 N N . TRP A 1 208 ? 12.781 3.896 2.279 1.00 89.06 208 TRP A N 1
ATOM 1652 C CA . TRP A 1 208 ? 11.865 4.682 1.475 1.00 89.06 208 TRP A CA 1
ATOM 1653 C C . TRP A 1 208 ? 10.782 5.309 2.352 1.00 89.06 208 TRP A C 1
ATOM 1655 O O . TRP A 1 208 ? 10.535 4.859 3.471 1.00 89.06 208 TRP A O 1
ATOM 1665 N N . GLU A 1 209 ? 10.162 6.361 1.837 1.00 86.69 209 GLU A N 1
ATOM 1666 C CA . GLU A 1 209 ? 9.057 7.082 2.461 1.00 86.69 209 GLU A CA 1
ATOM 1667 C C . GLU A 1 209 ? 8.057 7.483 1.375 1.00 86.69 209 GLU A C 1
ATOM 1669 O O . GLU A 1 209 ? 8.439 8.089 0.372 1.00 86.69 209 GLU A O 1
ATOM 1674 N N . LEU A 1 210 ? 6.782 7.133 1.558 1.00 90.88 210 LEU A N 1
ATOM 1675 C CA . LEU A 1 210 ? 5.703 7.590 0.686 1.00 90.88 210 LEU A CA 1
ATOM 1676 C C . LEU A 1 210 ? 5.378 9.049 1.031 1.00 90.88 210 LEU A C 1
ATOM 1678 O O . LEU A 1 210 ? 4.866 9.339 2.106 1.00 90.88 210 LEU A O 1
ATOM 1682 N N . LEU A 1 211 ? 5.660 9.962 0.105 1.00 91.25 211 LEU A N 1
ATOM 1683 C CA . LEU A 1 211 ? 5.429 11.398 0.276 1.00 91.25 211 LEU A CA 1
ATOM 1684 C C . LEU A 1 211 ? 3.975 11.791 -0.003 1.00 91.25 211 LEU A C 1
ATOM 1686 O O . LEU A 1 211 ? 3.459 12.747 0.571 1.00 91.25 211 LEU A O 1
ATOM 1690 N N . GLY A 1 212 ? 3.319 11.065 -0.905 1.00 91.56 212 GLY A N 1
ATOM 1691 C CA . GLY A 1 212 ? 1.958 11.347 -1.333 1.00 91.56 212 GLY A CA 1
ATOM 1692 C C . GLY A 1 212 ? 1.589 10.580 -2.592 1.00 91.56 212 GLY A C 1
ATOM 1693 O O . GLY A 1 212 ? 2.372 9.790 -3.125 1.00 91.56 212 GLY A O 1
ATOM 1694 N N . TRP A 1 213 ? 0.377 10.805 -3.082 1.00 93.62 213 TRP A N 1
ATOM 1695 C CA . TRP A 1 213 ? -0.129 10.132 -4.271 1.00 93.62 213 TRP A CA 1
ATOM 1696 C C . TRP A 1 213 ? -1.061 11.022 -5.086 1.00 93.62 213 TRP A C 1
ATOM 1698 O O . TRP A 1 213 ? -1.709 11.933 -4.576 1.00 93.62 213 TRP A O 1
ATOM 1708 N N . LYS A 1 214 ? -1.186 10.699 -6.367 1.00 91.56 214 LYS A N 1
ATOM 1709 C CA . LYS A 1 214 ? -2.257 11.162 -7.244 1.00 91.56 214 LYS A CA 1
ATOM 1710 C C . LYS A 1 214 ? -3.010 9.968 -7.798 1.00 91.56 214 LYS A C 1
ATOM 1712 O O . LYS A 1 214 ? -2.473 8.860 -7.905 1.00 91.56 214 LYS A O 1
ATOM 1717 N N . ARG A 1 215 ? -4.278 10.203 -8.108 1.00 84.94 215 ARG A N 1
ATOM 1718 C CA . ARG A 1 215 ? -5.147 9.222 -8.740 1.00 84.94 215 ARG A CA 1
ATOM 1719 C C . ARG A 1 215 ? -5.965 9.911 -9.800 1.00 84.94 215 ARG A C 1
ATOM 1721 O O . ARG A 1 215 ? -6.746 10.797 -9.469 1.00 84.94 215 ARG A O 1
ATOM 1728 N N . ASP A 1 216 ? -5.846 9.401 -11.009 1.00 78.00 216 ASP A N 1
ATOM 1729 C CA . ASP A 1 216 ? -6.626 9.867 -12.135 1.00 78.00 216 ASP A CA 1
ATOM 1730 C C . ASP A 1 216 ? -7.550 8.742 -12.602 1.00 78.00 216 ASP A C 1
ATOM 1732 O O . ASP A 1 216 ? -7.234 7.545 -12.531 1.00 78.00 216 ASP A O 1
ATOM 1736 N N . VAL A 1 217 ? -8.742 9.126 -13.049 1.00 69.31 217 VAL A N 1
ATOM 1737 C CA . VAL A 1 217 ? -9.670 8.201 -13.696 1.00 69.31 217 VAL A CA 1
ATOM 1738 C C . VAL A 1 217 ? -9.346 8.236 -15.179 1.00 69.31 217 VAL A C 1
ATOM 1740 O O . VAL A 1 217 ? -9.771 9.141 -15.888 1.00 69.31 217 VAL A O 1
ATOM 1743 N N . SER A 1 218 ? -8.573 7.258 -15.647 1.00 61.00 218 SER A N 1
ATOM 1744 C CA . SER A 1 218 ? -8.294 7.109 -17.078 1.00 61.00 218 SER A CA 1
ATOM 1745 C C . SER A 1 218 ? -9.525 6.607 -17.837 1.00 61.00 218 SER A C 1
ATOM 1747 O O . SER A 1 218 ? -9.712 6.928 -19.006 1.00 61.00 218 SER A O 1
ATOM 1749 N N . THR A 1 219 ? -10.358 5.789 -17.189 1.00 68.88 219 THR A N 1
ATOM 1750 C CA . THR A 1 219 ? -11.579 5.186 -17.751 1.00 68.88 219 THR A CA 1
ATOM 1751 C C . THR A 1 219 ? -12.472 4.684 -16.606 1.00 68.88 219 THR A C 1
ATOM 1753 O O . THR A 1 219 ? -11.956 4.382 -15.524 1.00 68.88 219 THR A O 1
ATOM 1756 N N . PRO A 1 220 ? -13.804 4.573 -16.780 1.00 75.31 220 PRO A N 1
ATOM 1757 C CA . PRO A 1 220 ? -14.668 3.966 -15.769 1.00 75.31 220 PRO A CA 1
ATOM 1758 C C . PRO A 1 220 ? -14.155 2.573 -15.378 1.00 75.31 220 PRO A C 1
ATOM 1760 O O . PRO A 1 220 ? -13.834 1.763 -16.239 1.00 75.31 220 PRO A O 1
ATOM 1763 N N . GLY A 1 221 ? -14.029 2.314 -14.075 1.00 74.44 221 GLY A N 1
ATOM 1764 C CA . GLY A 1 221 ? -13.498 1.047 -13.557 1.00 74.44 221 GLY A CA 1
ATOM 1765 C C . GLY A 1 221 ? -11.972 0.892 -13.581 1.00 74.44 221 GLY A C 1
ATOM 1766 O O . GLY A 1 221 ? -11.479 0.002 -12.904 1.00 74.44 221 GLY A O 1
ATOM 1767 N N . VAL A 1 222 ? -11.207 1.764 -14.249 1.00 81.50 222 VAL A N 1
ATOM 1768 C CA . VAL A 1 222 ? -9.732 1.739 -14.230 1.00 81.50 222 VAL A CA 1
ATOM 1769 C C . VAL A 1 222 ? -9.208 2.925 -13.421 1.00 81.50 222 VAL A C 1
ATOM 1771 O O . VAL A 1 222 ? -9.726 4.043 -13.495 1.00 81.50 222 VAL A O 1
ATOM 1774 N N . ARG A 1 223 ? -8.190 2.693 -12.594 1.00 83.44 223 ARG A N 1
ATOM 1775 C CA . ARG A 1 223 ? -7.510 3.741 -11.826 1.00 83.44 223 ARG A CA 1
ATOM 1776 C C . ARG A 1 223 ? -6.066 3.833 -12.261 1.00 83.44 223 ARG A C 1
ATOM 1778 O O . ARG A 1 223 ? -5.352 2.838 -12.201 1.00 83.44 223 ARG A O 1
ATOM 1785 N N . HIS A 1 224 ? -5.645 5.033 -12.645 1.00 87.19 224 HIS A N 1
ATOM 1786 C CA . HIS A 1 224 ? -4.238 5.381 -12.785 1.00 87.19 224 HIS A CA 1
ATOM 1787 C C . HIS A 1 224 ? -3.744 5.922 -11.451 1.00 87.19 224 HIS A C 1
ATOM 1789 O O . HIS A 1 224 ? -4.374 6.800 -10.861 1.00 87.19 224 HIS A O 1
ATOM 1795 N N . VAL A 1 225 ? -2.644 5.373 -10.950 1.00 90.12 225 VAL A N 1
ATOM 1796 C CA . VAL A 1 225 ? -2.063 5.764 -9.670 1.00 90.12 225 VAL A CA 1
ATOM 1797 C C . VAL A 1 225 ? -0.633 6.222 -9.882 1.00 90.12 225 VAL A C 1
ATOM 1799 O O . VAL A 1 225 ? 0.145 5.589 -10.596 1.00 90.12 225 VAL A O 1
ATOM 1802 N N . ILE A 1 226 ? -0.297 7.327 -9.231 1.00 92.06 226 ILE A N 1
ATOM 1803 C CA . ILE A 1 226 ? 1.034 7.921 -9.221 1.00 92.06 226 ILE A CA 1
ATOM 1804 C C . ILE A 1 226 ? 1.426 8.085 -7.753 1.00 92.06 226 ILE A C 1
ATOM 1806 O O . ILE A 1 226 ? 0.768 8.815 -7.018 1.00 92.06 226 ILE A O 1
ATOM 1810 N N . LEU A 1 227 ? 2.467 7.386 -7.311 1.00 94.50 227 LEU A N 1
ATOM 1811 C CA . LEU A 1 227 ? 2.949 7.392 -5.929 1.00 94.50 227 LEU A CA 1
ATOM 1812 C C . LEU A 1 227 ? 4.296 8.102 -5.870 1.00 94.50 227 LEU A C 1
ATOM 1814 O O . LEU A 1 227 ? 5.232 7.693 -6.551 1.00 94.50 227 LEU A O 1
ATOM 1818 N N . PHE A 1 228 ? 4.404 9.141 -5.053 1.00 93.81 228 PHE A N 1
ATOM 1819 C CA . PHE A 1 228 ? 5.640 9.896 -4.873 1.00 93.81 228 PHE A CA 1
ATOM 1820 C C . PHE A 1 228 ? 6.405 9.326 -3.690 1.00 93.81 228 PHE A C 1
ATOM 1822 O O . PHE A 1 228 ? 5.873 9.257 -2.584 1.00 93.81 228 PHE A O 1
ATOM 1829 N N . VAL A 1 229 ? 7.644 8.908 -3.918 1.00 92.69 229 VAL A N 1
ATOM 1830 C CA . VAL A 1 229 ? 8.433 8.176 -2.930 1.00 92.69 229 VAL A CA 1
ATOM 1831 C C . VAL A 1 229 ? 9.811 8.801 -2.817 1.00 92.69 229 VAL A C 1
ATOM 1833 O O . VAL A 1 229 ? 10.521 8.958 -3.809 1.00 92.69 229 VAL A O 1
ATOM 1836 N N . LYS A 1 230 ? 10.216 9.129 -1.594 1.00 89.75 230 LYS A N 1
ATOM 1837 C CA . LYS A 1 230 ? 11.605 9.458 -1.293 1.00 89.75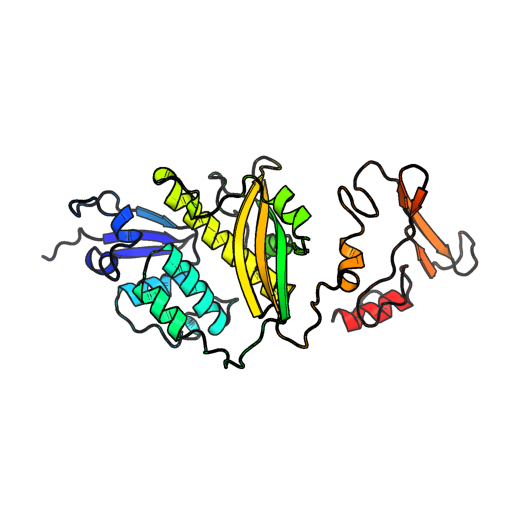 230 LYS A CA 1
ATOM 1838 C C . LYS A 1 230 ? 12.351 8.175 -0.985 1.00 89.75 230 LYS A C 1
ATOM 1840 O O . LYS A 1 230 ? 11.859 7.354 -0.216 1.00 89.75 230 LYS A O 1
ATOM 1845 N N . ILE A 1 231 ? 13.520 7.998 -1.581 1.00 88.12 231 ILE A N 1
ATOM 1846 C CA . ILE A 1 231 ? 14.336 6.796 -1.418 1.00 88.12 231 ILE A CA 1
ATOM 1847 C C . ILE A 1 231 ? 15.743 7.168 -0.965 1.00 88.12 231 ILE A C 1
ATOM 1849 O O . ILE A 1 231 ? 16.268 8.221 -1.331 1.00 88.12 231 ILE A O 1
ATOM 1853 N N . TRP A 1 232 ? 16.352 6.285 -0.181 1.00 82.75 232 TRP A N 1
ATOM 1854 C CA . TRP A 1 232 ? 17.730 6.410 0.277 1.00 82.75 232 TRP A CA 1
ATOM 1855 C C . TRP A 1 232 ? 18.501 5.128 -0.022 1.00 82.75 232 TRP A C 1
ATOM 1857 O O . TRP A 1 232 ? 18.018 4.020 0.241 1.00 82.75 232 TRP A O 1
ATOM 1867 N N . THR A 1 233 ? 19.714 5.296 -0.539 1.00 74.50 233 THR A N 1
ATOM 1868 C CA . THR A 1 233 ? 20.629 4.206 -0.894 1.00 74.50 233 THR A CA 1
ATOM 1869 C C . THR A 1 233 ? 21.888 4.246 -0.030 1.00 74.50 233 THR A C 1
ATOM 1871 O O . THR A 1 233 ? 22.325 5.313 0.415 1.00 74.50 233 THR A O 1
ATOM 1874 N N . ALA A 1 234 ? 22.461 3.072 0.232 1.00 57.91 234 ALA A N 1
ATOM 1875 C CA . ALA A 1 234 ? 23.696 2.934 0.997 1.00 57.91 234 ALA A CA 1
ATOM 1876 C C . ALA A 1 234 ? 24.942 3.311 0.161 1.00 57.91 234 ALA A C 1
ATOM 1878 O O . ALA A 1 234 ? 24.907 3.231 -1.070 1.00 57.91 234 ALA A O 1
ATOM 1879 N N . PRO A 1 235 ? 26.060 3.708 0.802 1.00 52.75 235 PRO A N 1
ATOM 1880 C CA . PRO A 1 235 ? 27.338 3.899 0.119 1.00 52.75 235 PRO A CA 1
ATOM 1881 C C . PRO A 1 235 ? 27.813 2.627 -0.587 1.00 52.75 235 PRO A C 1
ATOM 1883 O O . PRO A 1 235 ? 27.743 1.546 -0.014 1.00 52.75 235 PRO A O 1
ATOM 1886 N N . GLY A 1 236 ? 28.352 2.766 -1.801 1.00 50.19 236 GLY A N 1
ATOM 1887 C CA . GLY A 1 236 ? 28.943 1.651 -2.554 1.00 50.19 236 GLY A CA 1
ATOM 1888 C C . GLY A 1 236 ? 27.960 0.839 -3.402 1.00 50.19 236 GLY A C 1
ATOM 1889 O O . GLY A 1 236 ? 28.398 -0.033 -4.143 1.00 50.19 236 GLY A O 1
ATOM 1890 N N . PHE A 1 237 ? 26.663 1.152 -3.351 1.00 45.38 237 PHE A N 1
ATOM 1891 C CA . PHE A 1 237 ? 25.690 0.689 -4.337 1.00 45.38 237 PHE A CA 1
ATOM 1892 C C . PHE A 1 237 ? 25.390 1.830 -5.310 1.00 45.38 237 PHE A C 1
ATOM 1894 O O . PHE A 1 237 ? 24.715 2.798 -4.951 1.00 45.38 237 PHE A O 1
ATOM 1901 N N . GLU A 1 238 ? 25.888 1.724 -6.543 1.00 45.91 238 GLU A N 1
ATOM 1902 C CA . GLU A 1 238 ? 25.313 2.486 -7.651 1.00 45.91 238 GLU A CA 1
ATOM 1903 C C . GLU A 1 238 ? 23.839 2.097 -7.761 1.00 45.91 238 GLU A C 1
ATOM 1905 O O . GLU A 1 238 ? 23.470 0.923 -7.659 1.00 45.91 238 GLU A O 1
ATOM 1910 N N . THR A 1 239 ? 22.963 3.090 -7.874 1.00 44.41 239 THR A N 1
ATOM 1911 C CA . THR A 1 239 ? 21.534 2.833 -8.020 1.00 44.41 239 THR A CA 1
ATOM 1912 C C . THR A 1 239 ? 21.306 1.918 -9.231 1.00 44.41 239 THR A C 1
ATOM 1914 O O . THR A 1 239 ? 21.759 2.274 -10.312 1.00 44.41 239 THR A O 1
ATOM 1917 N N . PRO A 1 240 ? 20.534 0.814 -9.129 1.00 41.94 240 PRO A N 1
ATOM 1918 C CA . PRO A 1 240 ? 20.087 0.021 -10.279 1.00 41.94 240 PRO A CA 1
ATOM 1919 C C . PRO A 1 240 ? 19.260 0.846 -11.271 1.00 41.94 240 PRO A C 1
ATOM 1921 O O . PRO A 1 240 ? 18.977 0.397 -12.376 1.00 41.94 240 PRO A O 1
ATOM 1924 N N . LEU A 1 241 ? 18.861 2.051 -10.859 1.00 44.88 241 LEU A N 1
ATOM 1925 C CA . LEU A 1 241 ? 18.274 3.106 -11.670 1.00 44.88 241 LEU A CA 1
ATOM 1926 C C . LEU A 1 241 ? 19.360 4.028 -12.249 1.00 44.88 241 LEU A C 1
ATOM 1928 O O . LEU A 1 241 ? 19.168 5.240 -12.306 1.00 44.88 241 LEU A O 1
ATOM 1932 N N . ASP A 1 242 ? 20.504 3.482 -12.664 1.00 40.59 242 ASP A N 1
ATOM 1933 C CA . ASP A 1 242 ? 21.347 4.172 -13.632 1.00 40.59 242 ASP A CA 1
ATOM 1934 C C . ASP A 1 242 ? 20.442 4.505 -14.841 1.00 40.59 242 ASP A C 1
ATOM 1936 O O . ASP A 1 242 ? 19.727 3.626 -15.346 1.00 40.59 242 ASP A O 1
ATOM 1940 N N . PRO A 1 243 ? 20.389 5.767 -15.307 1.00 40.81 243 PRO A N 1
ATOM 1941 C CA . PRO A 1 243 ? 19.731 6.109 -16.565 1.00 40.81 243 PRO A CA 1
ATOM 1942 C C . PRO A 1 243 ? 20.079 5.139 -17.712 1.00 40.81 243 PRO A C 1
ATOM 1944 O O . PRO A 1 243 ? 19.261 4.943 -18.614 1.00 40.81 243 PRO A O 1
ATOM 1947 N N . SER A 1 244 ? 21.251 4.492 -17.653 1.00 36.88 244 SER A N 1
ATOM 1948 C CA . SER A 1 244 ? 21.708 3.475 -18.599 1.00 36.88 244 SER A CA 1
ATOM 1949 C C . SER A 1 244 ? 21.000 2.107 -18.467 1.00 36.88 244 SER A C 1
ATOM 1951 O O . SER A 1 244 ? 20.607 1.538 -19.487 1.00 36.88 244 SER A O 1
ATOM 1953 N N . THR A 1 245 ? 20.713 1.587 -17.264 1.00 37.44 245 THR A N 1
ATOM 1954 C CA . THR A 1 245 ? 19.924 0.344 -17.068 1.00 37.44 245 THR A CA 1
ATOM 1955 C C . THR A 1 245 ? 18.431 0.565 -17.327 1.00 37.44 245 THR A C 1
ATOM 1957 O O . THR A 1 245 ? 17.717 -0.348 -17.740 1.00 37.44 245 THR A O 1
ATOM 1960 N N . LEU A 1 246 ? 17.963 1.806 -17.184 1.00 42.22 246 LEU A N 1
ATOM 1961 C CA . LEU A 1 246 ? 16.618 2.270 -17.540 1.00 42.22 246 LEU A CA 1
ATOM 1962 C C . LEU A 1 246 ? 16.395 2.516 -19.046 1.00 42.22 246 LEU A C 1
ATOM 1964 O O . LEU A 1 246 ? 15.272 2.851 -19.452 1.00 42.22 246 LEU A O 1
ATOM 1968 N N . SER A 1 247 ? 17.432 2.371 -19.868 1.00 41.88 247 SER A N 1
ATOM 1969 C CA . SER A 1 247 ? 17.450 2.815 -21.270 1.00 41.88 247 SER A CA 1
ATOM 1970 C C . SER A 1 247 ? 16.446 2.117 -22.195 1.00 41.88 247 SER A C 1
ATOM 1972 O O . SER A 1 247 ? 16.073 2.705 -23.203 1.00 41.88 247 SER A O 1
ATOM 1974 N N . VAL A 1 248 ? 15.916 0.936 -21.853 1.00 41.78 248 VAL A N 1
ATOM 1975 C CA . VAL A 1 248 ? 14.865 0.296 -22.671 1.00 41.78 248 VAL A CA 1
ATOM 1976 C C . VAL A 1 248 ? 13.465 0.831 -22.325 1.00 41.78 248 VAL A C 1
ATOM 1978 O O . VAL A 1 248 ? 12.601 0.930 -23.195 1.00 41.78 248 VAL A O 1
ATOM 1981 N N . ARG A 1 249 ? 13.224 1.247 -21.070 1.00 44.16 249 ARG A N 1
ATOM 1982 C CA . ARG A 1 249 ? 11.907 1.743 -20.605 1.00 44.16 249 ARG A CA 1
ATOM 1983 C C . ARG A 1 249 ? 11.707 3.254 -20.796 1.00 44.16 249 ARG A C 1
ATOM 1985 O O . ARG A 1 249 ? 10.600 3.742 -20.603 1.00 44.16 249 ARG A O 1
ATOM 1992 N N . HIS A 1 250 ? 12.747 3.981 -21.214 1.00 46.97 250 HIS A N 1
ATOM 1993 C CA . HIS A 1 250 ? 12.701 5.409 -21.573 1.00 46.97 250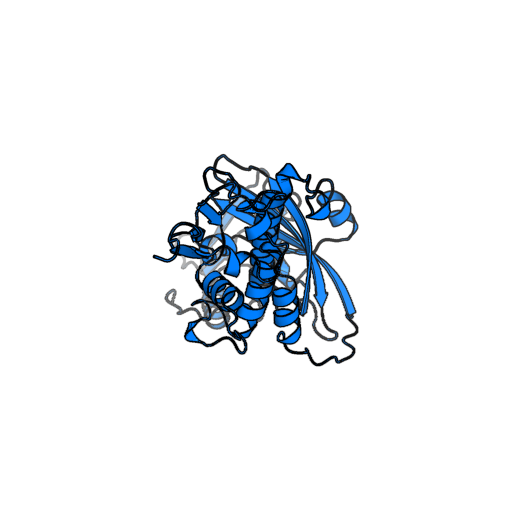 HIS A CA 1
ATOM 1994 C C . HIS A 1 250 ? 12.555 5.671 -23.077 1.00 46.97 250 HIS A C 1
ATOM 1996 O O . HIS A 1 250 ? 12.628 6.825 -23.500 1.00 46.97 250 HIS A O 1
ATOM 2002 N N . LEU A 1 251 ? 12.340 4.624 -23.878 1.00 47.09 251 LEU A N 1
ATOM 2003 C CA . LEU A 1 251 ? 12.159 4.777 -25.317 1.00 47.09 251 LEU A CA 1
ATOM 2004 C C . LEU A 1 251 ? 10.763 5.264 -25.663 1.00 47.09 251 LEU A C 1
ATOM 2006 O O . LEU A 1 251 ? 10.660 6.187 -26.449 1.00 47.09 251 LEU A O 1
ATOM 2010 N N . TYR A 1 252 ? 9.716 4.724 -25.041 1.00 45.03 252 TYR A N 1
ATOM 2011 C CA . TYR A 1 252 ? 8.333 5.000 -25.431 1.00 45.03 252 TYR A CA 1
ATOM 2012 C C . TYR A 1 252 ? 7.563 5.755 -24.349 1.00 45.03 252 TYR A C 1
ATOM 2014 O O . TYR A 1 252 ? 7.534 5.331 -23.195 1.00 45.03 252 TYR A O 1
ATOM 2022 N N . GLY A 1 253 ? 6.898 6.845 -24.725 1.00 52.03 253 GLY A N 1
ATOM 2023 C CA . GLY A 1 253 ? 5.956 7.575 -23.870 1.00 52.03 253 GLY A CA 1
ATOM 2024 C C . GLY A 1 253 ? 5.883 9.056 -24.230 1.00 52.03 253 GLY A C 1
ATOM 2025 O O . GLY A 1 253 ? 6.742 9.549 -24.953 1.00 52.03 253 GLY A O 1
ATOM 2026 N N . SER A 1 254 ? 4.881 9.778 -23.722 1.00 42.34 254 SER A N 1
ATOM 2027 C CA . SER A 1 254 ? 4.821 11.240 -23.888 1.00 42.34 254 SER A CA 1
ATOM 2028 C C . SER A 1 254 ? 6.121 11.870 -23.370 1.00 42.34 254 SER A C 1
ATOM 2030 O O . SER A 1 254 ? 6.550 11.566 -22.254 1.00 42.34 254 SER A O 1
ATOM 2032 N N . ASP A 1 255 ? 6.756 12.703 -24.196 1.00 55.12 255 ASP A N 1
ATOM 2033 C CA . ASP A 1 255 ? 8.033 13.386 -23.922 1.00 55.12 255 ASP A CA 1
ATOM 2034 C C . ASP A 1 255 ? 9.258 12.455 -23.727 1.00 55.12 255 ASP A C 1
ATOM 2036 O O . ASP A 1 255 ? 10.190 12.764 -22.975 1.00 55.12 255 ASP A O 1
ATOM 2040 N N . LYS A 1 256 ? 9.267 11.291 -24.397 1.00 60.56 256 LYS A N 1
ATOM 2041 C CA . 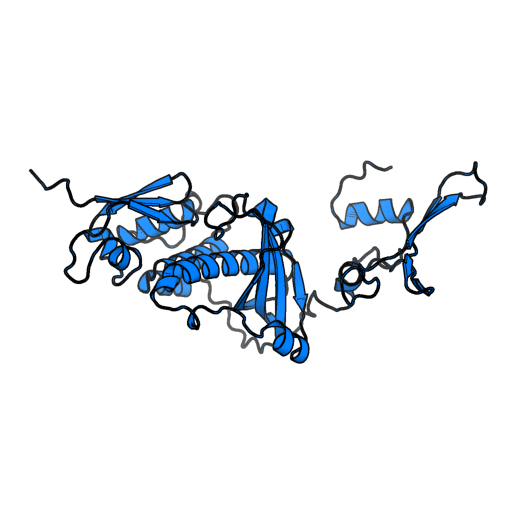LYS A 1 256 ? 10.398 10.338 -24.466 1.00 60.56 256 LYS A CA 1
ATOM 2042 C C . LYS A 1 256 ? 11.061 10.332 -25.858 1.00 60.56 256 LYS A C 1
ATOM 2044 O O . LYS A 1 256 ? 10.648 11.074 -26.740 1.00 60.56 256 LYS A O 1
ATOM 2049 N N . VAL A 1 257 ? 12.113 9.518 -26.048 1.00 58.38 257 VAL A N 1
ATOM 2050 C CA . VAL A 1 257 ? 12.892 9.439 -27.312 1.00 58.38 257 VAL A CA 1
ATOM 2051 C C . VAL A 1 257 ? 12.012 9.060 -28.508 1.00 58.38 257 VAL A C 1
ATOM 2053 O O . VAL A 1 257 ? 12.181 9.606 -29.593 1.00 58.38 257 VAL A O 1
ATOM 2056 N N . VAL A 1 258 ? 11.066 8.150 -28.292 1.00 50.31 258 VAL A N 1
ATOM 2057 C CA . VAL A 1 258 ? 9.947 7.832 -29.175 1.00 50.31 258 VAL A CA 1
ATOM 2058 C C . VAL A 1 258 ? 8.680 8.315 -28.462 1.00 50.31 258 VAL A C 1
ATOM 2060 O O . VAL A 1 258 ? 8.163 7.670 -27.543 1.00 50.31 258 VAL A O 1
ATOM 2063 N N . ASP A 1 259 ? 8.195 9.491 -28.852 1.00 58.16 259 ASP A N 1
ATOM 2064 C CA . ASP A 1 259 ? 6.982 10.080 -28.288 1.00 58.16 259 ASP A CA 1
ATOM 2065 C C . ASP A 1 259 ? 5.768 9.273 -28.776 1.00 58.16 259 ASP A C 1
ATOM 2067 O O . ASP A 1 259 ? 5.606 9.060 -29.971 1.00 58.16 259 ASP A O 1
ATOM 2071 N N . THR A 1 260 ? 4.888 8.814 -27.882 1.00 60.34 260 THR A N 1
ATOM 2072 C CA . THR A 1 260 ? 3.703 7.996 -28.229 1.00 60.34 260 THR A CA 1
ATOM 2073 C C . THR A 1 260 ? 2.623 8.720 -29.047 1.00 60.34 260 THR A C 1
ATOM 2075 O O . THR A 1 260 ? 1.550 8.163 -29.281 1.00 60.34 260 THR A O 1
ATOM 2078 N N . LYS A 1 261 ? 2.887 9.945 -29.515 1.00 69.12 261 LYS A N 1
ATOM 2079 C CA . LYS A 1 261 ? 2.170 10.572 -30.637 1.00 69.12 261 LYS A CA 1
ATOM 2080 C C . LYS A 1 261 ? 2.310 9.740 -31.927 1.00 69.12 261 LYS A C 1
ATOM 2082 O O . LYS A 1 261 ? 2.977 8.709 -31.969 1.00 69.12 261 LYS A O 1
ATOM 2087 N N . LYS A 1 262 ? 1.642 10.171 -33.006 1.00 66.88 262 LYS A N 1
ATOM 2088 C CA . LYS A 1 262 ? 1.658 9.473 -34.304 1.00 66.88 262 LYS A CA 1
ATOM 2089 C C . LYS A 1 262 ? 3.103 9.172 -34.737 1.00 66.88 262 LYS A C 1
ATOM 2091 O O . LYS A 1 262 ? 3.887 10.089 -34.957 1.00 66.88 262 LYS A O 1
ATOM 2096 N N . MET A 1 263 ? 3.419 7.890 -34.894 1.00 71.19 263 MET A N 1
ATOM 2097 C CA . MET A 1 263 ? 4.732 7.389 -35.306 1.00 71.19 263 MET A CA 1
ATOM 2098 C C . MET A 1 263 ? 4.569 6.255 -36.318 1.00 71.19 263 MET A C 1
ATOM 2100 O O . MET A 1 263 ? 3.512 5.625 -36.387 1.00 71.19 263 MET A O 1
ATOM 2104 N N . THR A 1 264 ? 5.622 5.972 -37.081 1.00 78.75 264 THR A N 1
ATOM 2105 C CA . THR A 1 264 ? 5.667 4.819 -37.990 1.00 78.75 264 THR A CA 1
ATOM 2106 C C . THR A 1 264 ? 6.591 3.753 -37.424 1.00 78.75 264 THR A C 1
ATOM 2108 O O . THR A 1 264 ? 7.763 4.025 -37.161 1.00 78.75 264 THR A O 1
ATOM 2111 N N . PHE A 1 265 ? 6.067 2.538 -37.275 1.00 77.00 265 PHE A N 1
ATOM 2112 C CA . PHE A 1 265 ? 6.853 1.355 -36.946 1.00 77.00 265 PHE A CA 1
ATOM 2113 C C . PHE A 1 265 ? 7.343 0.706 -38.236 1.00 77.00 265 PHE A C 1
ATOM 2115 O O . PHE A 1 265 ? 6.536 0.361 -39.098 1.00 77.00 265 PHE A O 1
ATOM 2122 N N . VAL A 1 266 ? 8.656 0.525 -38.358 1.00 79.38 266 VAL A N 1
ATOM 2123 C CA . VAL A 1 266 ? 9.260 -0.186 -39.485 1.00 79.38 266 VAL A CA 1
ATOM 2124 C C . VAL A 1 266 ? 9.829 -1.496 -38.956 1.00 79.38 266 VAL A C 1
ATOM 2126 O O . VAL A 1 266 ? 10.630 -1.495 -38.028 1.00 79.38 266 VAL A O 1
ATOM 2129 N N . ALA A 1 267 ? 9.415 -2.618 -39.537 1.00 83.31 267 ALA A N 1
ATOM 2130 C CA . ALA A 1 267 ? 10.006 -3.925 -39.271 1.00 83.31 267 ALA A CA 1
ATOM 2131 C C . ALA A 1 267 ? 10.811 -4.351 -40.500 1.00 83.31 267 ALA A C 1
ATOM 2133 O O . ALA A 1 267 ? 10.271 -4.415 -41.603 1.00 83.31 267 ALA A O 1
ATOM 2134 N N . GLN A 1 268 ? 12.102 -4.613 -40.314 1.00 82.88 268 GLN A N 1
ATOM 2135 C CA . GLN A 1 268 ? 12.978 -5.124 -41.365 1.00 82.88 268 GLN A CA 1
ATOM 2136 C C . GLN A 1 268 ? 13.281 -6.588 -41.076 1.00 82.88 268 GLN A C 1
ATOM 2138 O O . GLN A 1 268 ? 13.772 -6.908 -39.995 1.00 82.88 268 GLN A O 1
ATOM 2143 N N . LEU A 1 269 ? 12.994 -7.454 -42.045 1.00 88.62 269 LEU A N 1
ATOM 2144 C CA . LEU A 1 269 ? 13.298 -8.881 -42.012 1.00 88.62 269 LEU A CA 1
ATOM 2145 C C . LEU A 1 269 ? 14.460 -9.130 -42.977 1.00 88.62 269 LEU A C 1
ATOM 2147 O O . LEU A 1 269 ? 14.277 -9.053 -44.189 1.00 88.62 269 LEU A O 1
ATOM 2151 N N . ILE A 1 270 ? 15.660 -9.352 -42.443 1.00 89.56 270 ILE A N 1
ATOM 2152 C CA . ILE A 1 270 ? 16.899 -9.443 -43.222 1.00 89.56 270 ILE A CA 1
ATOM 2153 C C . ILE A 1 270 ? 17.270 -10.914 -43.411 1.00 89.56 270 ILE A C 1
ATOM 2155 O O . ILE A 1 270 ? 17.454 -11.652 -42.439 1.00 89.56 270 ILE A O 1
ATOM 2159 N N . ALA A 1 271 ? 17.389 -11.331 -44.670 1.00 91.19 271 ALA A N 1
ATOM 2160 C CA . ALA A 1 271 ? 17.834 -12.665 -45.055 1.00 91.19 271 ALA A CA 1
ATOM 2161 C C . ALA A 1 271 ? 19.363 -12.739 -45.212 1.00 91.19 271 ALA A C 1
ATOM 2163 O O . ALA A 1 271 ? 19.999 -11.751 -45.572 1.00 91.19 271 ALA A O 1
ATOM 2164 N N . ALA A 1 272 ? 19.947 -13.921 -44.990 1.00 90.69 272 ALA A N 1
ATOM 2165 C CA . ALA A 1 272 ? 21.396 -14.160 -45.029 1.00 90.69 272 ALA A CA 1
ATOM 2166 C C . ALA A 1 272 ? 22.060 -13.745 -46.354 1.00 90.69 272 ALA A C 1
ATOM 2168 O O . ALA A 1 272 ? 23.211 -13.318 -46.366 1.00 90.69 272 ALA A O 1
ATOM 2169 N N . ASP A 1 273 ? 21.332 -13.886 -47.461 1.00 89.75 273 ASP A N 1
ATOM 2170 C CA . ASP A 1 273 ? 21.774 -13.571 -48.821 1.00 89.75 273 ASP A CA 1
ATOM 2171 C C . ASP A 1 273 ? 21.149 -12.273 -49.369 1.00 89.75 273 ASP A C 1
ATOM 2173 O O . ASP A 1 273 ? 21.327 -11.948 -50.541 1.00 89.75 273 ASP A O 1
ATOM 2177 N N . ASN A 1 274 ? 20.423 -11.524 -48.528 1.00 88.12 274 ASN A N 1
ATOM 2178 C CA . ASN A 1 274 ? 19.646 -10.336 -48.894 1.00 88.12 274 ASN A CA 1
ATOM 2179 C C . ASN A 1 274 ? 18.600 -10.562 -50.003 1.00 88.12 274 ASN A C 1
ATOM 2181 O O . ASN A 1 274 ? 18.205 -9.614 -50.685 1.00 88.12 274 ASN A O 1
ATOM 2185 N N . THR A 1 275 ? 18.120 -11.794 -50.181 1.00 88.75 275 THR A N 1
ATOM 2186 C CA . THR A 1 275 ? 17.044 -12.113 -51.124 1.00 88.75 275 THR A CA 1
ATOM 2187 C C . THR A 1 275 ? 15.729 -12.406 -50.406 1.00 88.75 275 THR A C 1
ATOM 2189 O O . THR A 1 275 ? 15.699 -12.750 -49.226 1.00 88.75 275 THR A O 1
ATOM 2192 N N . ALA A 1 276 ? 14.614 -12.319 -51.135 1.00 85.50 276 ALA A N 1
ATOM 2193 C CA . ALA A 1 276 ? 13.291 -12.641 -50.597 1.00 85.50 276 ALA A CA 1
ATOM 2194 C C . ALA A 1 276 ? 13.121 -14.128 -50.216 1.00 85.50 276 ALA A C 1
ATOM 2196 O O . ALA A 1 276 ? 12.210 -14.455 -49.462 1.00 85.50 276 ALA A O 1
ATOM 2197 N N . ASN A 1 277 ? 13.986 -15.012 -50.729 1.00 89.62 277 ASN A N 1
ATOM 2198 C CA . ASN A 1 277 ? 13.918 -16.459 -50.500 1.00 89.62 277 ASN A CA 1
ATOM 2199 C C . ASN A 1 277 ? 15.009 -16.970 -49.545 1.00 89.62 277 ASN A C 1
ATOM 2201 O O . ASN A 1 277 ? 15.034 -18.159 -49.226 1.00 89.62 277 ASN A O 1
ATOM 2205 N N . GLY A 1 278 ? 15.922 -16.102 -49.110 1.00 85.19 278 GLY A N 1
ATOM 2206 C CA . GLY A 1 278 ? 16.995 -16.476 -48.202 1.00 85.19 278 GLY A CA 1
ATOM 2207 C C . GLY A 1 278 ? 16.505 -16.735 -46.782 1.00 85.19 278 GLY A C 1
ATOM 2208 O O . GLY A 1 278 ? 15.461 -16.248 -46.346 1.00 85.19 278 GLY A O 1
ATOM 2209 N N . LYS A 1 279 ? 17.300 -17.485 -46.014 1.00 89.38 279 LYS A N 1
ATOM 2210 C CA . LYS A 1 279 ? 17.028 -17.736 -44.593 1.00 89.38 279 LYS A CA 1
ATOM 2211 C C . LYS A 1 279 ? 17.051 -16.415 -43.811 1.00 89.38 279 LYS A C 1
ATOM 2213 O O . LYS A 1 279 ? 18.049 -15.700 -43.872 1.00 89.38 279 LYS A O 1
ATOM 2218 N N . LEU A 1 280 ? 15.999 -16.126 -43.042 1.00 89.62 280 LEU A N 1
ATOM 2219 C CA . LEU A 1 280 ? 15.947 -14.990 -42.112 1.00 89.62 280 LEU A CA 1
ATOM 2220 C C . LEU A 1 280 ? 17.066 -15.104 -41.063 1.00 89.62 280 LEU A C 1
ATOM 2222 O O . LEU A 1 280 ? 17.213 -16.154 -40.440 1.00 89.62 280 LEU A O 1
ATOM 2226 N N . VAL A 1 281 ? 17.839 -14.034 -40.864 1.00 91.88 281 VAL A N 1
ATOM 2227 C CA . VAL A 1 281 ? 18.961 -13.999 -39.902 1.00 91.88 281 VAL A CA 1
ATOM 2228 C C . VAL A 1 281 ? 18.891 -12.847 -38.909 1.00 91.88 281 VAL A C 1
ATOM 2230 O O . VAL A 1 281 ? 19.480 -12.936 -37.833 1.00 91.88 281 VAL A O 1
ATOM 2233 N N . GLU A 1 282 ? 18.182 -11.770 -39.242 1.00 89.12 282 GLU A N 1
ATOM 2234 C CA . GLU A 1 282 ? 18.084 -10.602 -38.374 1.00 89.12 282 GLU A CA 1
ATOM 2235 C C . GLU A 1 282 ? 16.738 -9.896 -38.556 1.00 89.12 282 GLU A C 1
ATOM 2237 O O . GLU A 1 282 ? 16.272 -9.683 -39.677 1.00 89.12 282 GLU A O 1
ATOM 2242 N N . MET A 1 283 ? 16.127 -9.491 -37.444 1.00 87.62 283 MET A N 1
ATOM 2243 C CA . MET A 1 283 ? 14.977 -8.594 -37.439 1.00 87.62 283 MET A CA 1
ATOM 2244 C C . MET A 1 283 ? 15.338 -7.272 -36.757 1.00 87.62 283 MET A C 1
ATOM 2246 O O . MET A 1 283 ? 15.682 -7.244 -35.571 1.00 87.62 283 MET A O 1
ATOM 2250 N N . ARG A 1 284 ? 15.221 -6.163 -37.498 1.00 85.44 284 ARG A N 1
ATOM 2251 C CA . ARG A 1 284 ? 15.463 -4.797 -36.998 1.00 85.44 284 ARG A CA 1
ATOM 2252 C C . ARG A 1 284 ? 14.162 -4.010 -36.888 1.00 85.44 284 ARG A C 1
ATOM 2254 O O . ARG A 1 284 ? 13.215 -4.254 -37.637 1.00 85.44 284 ARG A O 1
ATOM 2261 N N . ARG A 1 285 ? 14.130 -3.038 -35.971 1.00 80.62 285 ARG A N 1
ATOM 2262 C CA . ARG A 1 285 ? 12.943 -2.209 -35.715 1.00 80.62 285 ARG A CA 1
ATOM 2263 C C . ARG A 1 285 ? 13.263 -0.718 -35.538 1.00 80.62 285 ARG A C 1
ATOM 2265 O O . ARG A 1 285 ? 13.331 -0.253 -34.401 1.00 80.62 285 ARG A O 1
ATOM 2272 N N . PRO A 1 286 ? 13.490 0.033 -36.627 1.00 82.56 286 PRO A N 1
ATOM 2273 C CA . PRO A 1 286 ? 13.544 1.488 -36.560 1.00 82.56 286 PRO A CA 1
ATOM 2274 C C . PRO A 1 286 ? 12.143 2.124 -36.461 1.00 82.56 286 PRO A C 1
ATOM 2276 O O . PRO A 1 286 ? 11.128 1.522 -36.823 1.00 82.56 286 PRO A O 1
ATOM 2279 N N . TYR A 1 287 ? 12.103 3.375 -36.004 1.00 77.88 287 TYR A N 1
ATOM 2280 C CA . TYR A 1 287 ? 10.899 4.207 -35.906 1.00 77.88 287 TYR A CA 1
ATOM 2281 C C . TYR A 1 287 ? 11.069 5.464 -36.756 1.00 77.88 287 TYR A C 1
ATOM 2283 O O . TYR A 1 287 ? 12.186 5.948 -36.941 1.00 77.88 287 TYR A O 1
ATOM 2291 N N . VAL A 1 288 ? 9.964 6.017 -37.257 1.00 80.50 288 VAL A N 1
ATOM 2292 C CA . VAL A 1 288 ? 9.960 7.338 -37.902 1.00 80.50 288 VAL A CA 1
ATOM 2293 C C . VAL A 1 288 ? 8.954 8.242 -37.209 1.00 80.50 288 VAL A C 1
ATOM 2295 O O . VAL A 1 288 ? 7.765 7.920 -37.143 1.00 80.50 288 VAL A O 1
ATOM 2298 N N . GLN A 1 289 ? 9.437 9.380 -36.720 1.00 75.50 289 GLN A N 1
ATOM 2299 C CA . GLN A 1 289 ? 8.639 10.397 -36.045 1.00 75.50 289 GLN A CA 1
ATOM 2300 C C . GLN A 1 289 ? 9.114 11.788 -36.466 1.00 75.50 289 GLN A C 1
ATOM 2302 O O . GLN A 1 289 ? 10.315 12.032 -36.536 1.00 75.50 289 GLN A O 1
ATOM 2307 N N . ASP A 1 290 ? 8.180 12.677 -36.815 1.00 80.25 290 ASP A N 1
ATOM 2308 C CA . ASP A 1 290 ? 8.464 14.041 -37.297 1.00 80.25 290 ASP A CA 1
ATOM 2309 C C . ASP A 1 290 ? 9.516 14.101 -38.424 1.00 80.25 290 ASP A C 1
ATOM 2311 O O . ASP A 1 290 ? 10.370 14.984 -38.478 1.00 80.25 290 ASP A O 1
ATOM 2315 N N . GLY A 1 291 ? 9.487 13.107 -39.320 1.00 82.56 291 GLY A N 1
ATOM 2316 C CA . GLY A 1 291 ? 10.437 12.971 -40.430 1.00 82.56 291 GLY A CA 1
ATOM 2317 C C . GLY A 1 291 ? 11.841 12.490 -40.036 1.00 82.56 291 GLY A C 1
ATOM 2318 O O . GLY A 1 291 ? 12.691 12.345 -40.911 1.00 82.56 291 GLY A O 1
ATOM 2319 N N . LYS A 1 292 ? 12.101 12.206 -38.754 1.00 80.00 292 LYS A N 1
ATOM 2320 C CA . LYS A 1 292 ? 13.381 11.685 -38.255 1.00 80.00 292 LYS A CA 1
ATOM 2321 C C . LYS A 1 292 ? 13.324 10.173 -38.064 1.00 80.00 292 LYS A C 1
ATOM 2323 O O . LYS A 1 292 ? 12.371 9.647 -37.491 1.00 80.00 292 LYS A O 1
ATOM 2328 N N . VAL A 1 293 ? 14.370 9.483 -38.519 1.00 81.31 293 VAL A N 1
ATOM 2329 C CA . VAL A 1 293 ? 14.562 8.045 -38.283 1.00 81.31 293 VAL A CA 1
ATOM 2330 C C . VAL A 1 293 ? 15.230 7.844 -36.926 1.00 81.31 293 VAL A C 1
ATOM 2332 O O . VAL A 1 293 ? 16.288 8.410 -36.658 1.00 81.31 293 VAL A O 1
ATOM 2335 N N . ILE A 1 294 ? 14.626 7.009 -36.090 1.00 78.06 294 ILE A N 1
ATOM 2336 C CA . ILE A 1 294 ? 15.101 6.645 -34.757 1.00 78.06 294 ILE A CA 1
ATOM 2337 C C . ILE A 1 294 ? 15.461 5.158 -34.793 1.00 78.06 294 ILE A C 1
ATOM 2339 O O . ILE A 1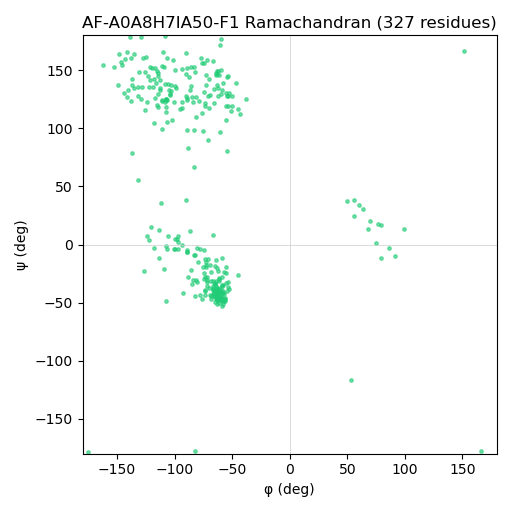 294 ? 14.609 4.316 -35.078 1.00 78.06 294 ILE A O 1
ATOM 2343 N N . GLN A 1 295 ? 16.728 4.825 -34.542 1.00 82.12 295 GLN A N 1
ATOM 2344 C CA . GLN A 1 295 ? 17.191 3.433 -34.529 1.00 82.12 295 GLN A CA 1
ATOM 2345 C C . GLN A 1 295 ? 16.733 2.702 -33.266 1.00 82.12 295 GLN A C 1
ATOM 2347 O O . GLN A 1 295 ? 16.488 3.322 -32.228 1.00 82.12 295 GLN A O 1
ATOM 2352 N N . ASN A 1 296 ? 16.644 1.372 -33.348 1.00 73.88 296 ASN A N 1
ATOM 2353 C CA . ASN A 1 296 ? 16.413 0.566 -32.156 1.00 73.88 296 ASN A CA 1
ATOM 2354 C C . ASN A 1 296 ? 17.600 0.706 -31.194 1.00 73.88 296 ASN A C 1
ATOM 2356 O O . ASN A 1 296 ? 18.741 0.909 -31.605 1.00 73.88 296 ASN A O 1
ATOM 2360 N N . THR A 1 297 ? 17.326 0.625 -29.901 1.00 75.00 297 THR A N 1
ATOM 2361 C CA . THR A 1 297 ? 18.355 0.797 -28.872 1.00 75.00 297 THR A CA 1
ATOM 2362 C C . THR A 1 297 ? 18.988 -0.539 -28.525 1.00 75.00 297 THR A C 1
ATOM 2364 O O . THR A 1 297 ? 18.316 -1.572 -28.528 1.00 75.00 297 THR A O 1
ATOM 2367 N N . LYS A 1 298 ? 20.282 -0.503 -28.199 1.00 76.69 298 LYS A N 1
ATOM 2368 C CA . LYS A 1 298 ? 20.991 -1.658 -27.649 1.00 76.69 298 LYS A CA 1
ATOM 2369 C C . LYS A 1 298 ? 20.365 -2.086 -26.323 1.00 76.69 298 LYS A C 1
ATOM 2371 O O . LYS A 1 298 ? 19.904 -1.250 -25.548 1.00 76.69 298 LYS A O 1
ATOM 2376 N N . SER A 1 299 ? 20.366 -3.387 -26.060 1.00 68.12 299 SER A N 1
ATOM 2377 C CA . SER A 1 299 ? 20.012 -3.936 -24.757 1.00 68.12 299 SER A CA 1
ATOM 2378 C C . SER A 1 299 ? 20.958 -3.385 -23.693 1.00 68.12 299 SER A C 1
ATOM 2380 O O . SER A 1 299 ? 22.118 -3.083 -23.959 1.00 68.12 299 SER A O 1
ATOM 2382 N N . THR A 1 300 ? 20.468 -3.259 -22.470 1.00 64.12 300 THR A N 1
ATOM 2383 C CA . THR A 1 300 ? 21.270 -2.817 -21.318 1.00 64.12 300 THR A CA 1
ATOM 2384 C C . THR A 1 300 ? 21.316 -3.832 -20.202 1.00 64.12 300 THR A C 1
ATOM 2386 O O . THR A 1 300 ? 21.743 -3.547 -19.087 1.00 64.12 300 THR A O 1
ATOM 2389 N N . ILE A 1 301 ? 20.915 -5.054 -20.525 1.00 59.16 301 ILE A N 1
ATOM 2390 C CA . ILE A 1 301 ? 20.978 -6.183 -19.618 1.00 59.16 301 ILE A CA 1
ATOM 2391 C C . ILE A 1 301 ? 22.411 -6.725 -19.647 1.00 59.16 301 ILE A C 1
ATOM 2393 O O . ILE A 1 301 ? 22.919 -7.002 -20.741 1.00 59.16 301 ILE A O 1
ATOM 2397 N N . PRO A 1 302 ? 23.079 -6.878 -18.485 1.00 70.88 302 PRO A N 1
ATOM 2398 C CA . PRO A 1 302 ? 24.409 -7.472 -18.417 1.00 70.88 302 PRO A CA 1
ATOM 2399 C C . PRO A 1 302 ? 24.465 -8.806 -19.173 1.00 70.88 302 PRO A C 1
ATOM 2401 O O . PRO A 1 302 ? 23.618 -9.674 -18.979 1.00 70.88 302 PRO A O 1
ATOM 2404 N N . GLY A 1 303 ? 25.441 -8.948 -20.073 1.00 73.94 303 GLY A N 1
ATOM 2405 C CA . GLY A 1 303 ? 25.572 -10.108 -20.968 1.00 73.94 303 GLY A CA 1
ATOM 2406 C C . GLY A 1 303 ? 24.874 -9.973 -22.330 1.00 73.94 303 GLY A C 1
ATOM 2407 O O . GLY A 1 303 ? 25.138 -10.780 -23.219 1.00 73.94 303 GLY A O 1
ATOM 2408 N N . LEU A 1 304 ? 24.043 -8.943 -22.532 1.00 76.31 304 LEU A N 1
ATOM 2409 C CA . LEU A 1 304 ? 23.309 -8.694 -23.782 1.00 76.31 304 LEU A CA 1
ATOM 2410 C C . LEU A 1 304 ? 23.598 -7.321 -24.412 1.00 76.31 304 LEU A C 1
ATOM 2412 O O . LEU A 1 304 ? 22.985 -6.984 -25.423 1.00 76.31 304 LEU A O 1
ATOM 2416 N N . THR A 1 305 ? 24.506 -6.521 -23.850 1.00 76.88 305 THR A N 1
ATOM 2417 C CA . THR A 1 305 ? 24.692 -5.100 -24.211 1.00 76.88 305 THR A CA 1
ATOM 2418 C C . THR A 1 305 ? 25.163 -4.843 -25.646 1.00 76.88 305 THR A C 1
ATOM 2420 O O . THR A 1 305 ? 25.092 -3.721 -26.150 1.00 76.88 305 THR A O 1
ATOM 2423 N N . GLN A 1 306 ? 25.613 -5.888 -26.335 1.00 84.75 306 GLN A N 1
ATOM 2424 C CA . GLN A 1 306 ? 26.029 -5.864 -27.731 1.00 84.75 306 GLN A CA 1
ATOM 2425 C C . GLN A 1 306 ? 24.873 -5.908 -28.748 1.00 84.75 306 GLN A C 1
ATOM 2427 O O . GLN A 1 306 ? 25.117 -5.614 -29.916 1.00 84.75 306 GLN A O 1
ATOM 2432 N N . TYR A 1 307 ? 23.645 -6.255 -28.343 1.00 80.56 307 TYR A N 1
ATOM 2433 C CA . TYR A 1 307 ? 22.528 -6.495 -29.270 1.00 80.56 307 TYR A CA 1
ATOM 2434 C C . TYR A 1 307 ? 21.530 -5.332 -29.322 1.00 80.56 307 TYR A C 1
ATOM 2436 O O . TYR A 1 307 ? 21.052 -4.892 -28.282 1.00 80.56 307 TYR A O 1
ATOM 2444 N N . ASP A 1 308 ? 21.152 -4.885 -30.521 1.00 83.56 308 ASP A N 1
ATOM 2445 C CA . ASP A 1 308 ? 20.060 -3.932 -30.809 1.00 83.56 308 ASP A CA 1
ATOM 2446 C C . ASP A 1 308 ? 19.017 -4.489 -31.800 1.00 83.56 308 ASP A C 1
ATOM 2448 O O . ASP A 1 308 ? 18.099 -3.781 -32.223 1.00 83.56 308 ASP A O 1
ATOM 2452 N N . SER A 1 309 ? 19.122 -5.766 -32.154 1.00 83.56 309 SER A N 1
ATOM 2453 C CA . SER A 1 309 ? 18.252 -6.471 -33.092 1.00 83.56 309 SER A CA 1
ATOM 2454 C C . SER A 1 309 ? 17.977 -7.895 -32.608 1.00 83.56 309 SER A C 1
ATOM 2456 O O . SER A 1 309 ? 18.622 -8.392 -31.680 1.00 83.56 309 SER A O 1
ATOM 2458 N N . ILE A 1 310 ? 16.980 -8.552 -33.204 1.00 86.62 310 ILE A N 1
ATOM 2459 C CA . ILE A 1 310 ? 16.652 -9.944 -32.883 1.00 86.62 310 ILE A CA 1
ATOM 2460 C C . ILE A 1 310 ? 17.379 -10.853 -33.871 1.00 86.62 310 ILE A C 1
ATOM 2462 O O . ILE A 1 310 ? 17.128 -10.803 -35.074 1.00 86.62 310 ILE A O 1
ATOM 2466 N N . THR A 1 311 ? 18.267 -11.684 -33.335 1.00 88.31 311 THR A N 1
ATOM 2467 C CA . THR A 1 311 ? 19.054 -12.698 -34.047 1.00 88.31 311 THR A CA 1
ATOM 2468 C C . THR A 1 311 ? 19.031 -14.007 -33.259 1.00 88.31 311 THR A C 1
ATOM 2470 O O . THR A 1 311 ? 18.738 -14.012 -32.060 1.00 88.31 311 THR A O 1
ATOM 2473 N N . ASP A 1 312 ? 19.409 -15.119 -33.890 1.00 86.75 312 ASP A N 1
ATOM 2474 C CA . ASP A 1 312 ? 19.530 -16.404 -33.186 1.00 86.75 312 ASP A CA 1
ATOM 2475 C C . ASP A 1 312 ? 20.542 -16.329 -32.026 1.00 86.75 312 ASP A C 1
ATOM 2477 O O . ASP A 1 312 ? 20.313 -16.902 -30.960 1.00 86.75 312 ASP A O 1
ATOM 2481 N N . SER A 1 313 ? 21.628 -15.561 -32.183 1.00 86.25 313 SER A N 1
ATOM 2482 C CA . SER A 1 313 ? 22.627 -15.362 -31.125 1.00 86.25 313 SER A CA 1
ATOM 2483 C C . SER A 1 313 ? 22.096 -14.519 -29.965 1.00 86.25 313 SER A C 1
ATOM 2485 O O . SER A 1 313 ? 22.373 -14.846 -28.813 1.00 86.25 313 SER A O 1
ATOM 2487 N N . PHE A 1 314 ? 21.283 -13.493 -30.238 1.00 83.56 314 PHE A N 1
ATOM 2488 C CA . PHE A 1 314 ? 20.561 -12.760 -29.198 1.00 83.56 314 PHE A CA 1
ATOM 2489 C C . PHE A 1 314 ? 19.589 -13.680 -28.447 1.00 83.56 314 PHE A C 1
ATOM 2491 O O . PHE A 1 314 ? 19.571 -13.681 -27.217 1.00 83.56 314 PHE A O 1
ATOM 2498 N N . CYS A 1 315 ? 18.821 -14.505 -29.168 1.00 81.69 315 CYS A N 1
ATOM 2499 C CA . CYS A 1 315 ? 17.887 -15.465 -28.578 1.00 81.69 315 CYS A CA 1
ATOM 2500 C C . CYS A 1 315 ? 18.588 -16.495 -27.683 1.00 81.69 315 CYS A C 1
ATOM 2502 O O . CYS A 1 315 ? 18.132 -16.737 -26.567 1.00 81.69 315 CYS A O 1
ATOM 2504 N N . ALA A 1 316 ? 19.719 -17.049 -28.120 1.00 83.50 316 ALA A N 1
ATOM 2505 C CA . ALA A 1 316 ? 20.509 -17.973 -27.312 1.00 83.50 316 ALA A CA 1
ATOM 2506 C C . ALA A 1 316 ? 21.130 -17.290 -26.081 1.00 83.50 316 ALA A C 1
ATOM 2508 O O . ALA A 1 316 ? 21.139 -17.872 -24.998 1.00 83.50 316 ALA A O 1
ATOM 2509 N N . ALA A 1 317 ? 21.610 -16.050 -26.223 1.00 79.00 317 ALA A N 1
ATOM 2510 C CA . ALA A 1 317 ? 22.236 -15.304 -25.135 1.00 79.00 317 ALA A CA 1
ATOM 2511 C C . ALA A 1 317 ? 21.227 -14.844 -24.068 1.00 79.00 317 ALA A C 1
ATOM 2513 O O . ALA A 1 317 ? 21.553 -14.846 -22.882 1.00 79.00 317 ALA A O 1
ATOM 2514 N N . GLN A 1 318 ? 19.999 -14.467 -24.449 1.00 78.00 318 GLN A N 1
ATOM 2515 C CA . GLN A 1 318 ? 19.012 -13.943 -23.493 1.00 78.00 318 GLN A CA 1
ATOM 2516 C C . GLN A 1 318 ? 18.433 -15.013 -22.559 1.00 78.00 318 GLN A C 1
ATOM 2518 O O . GLN A 1 318 ? 18.093 -14.723 -21.416 1.00 78.00 318 GLN A O 1
ATOM 2523 N N . LYS A 1 319 ? 18.328 -16.261 -23.022 1.00 78.12 319 LYS A N 1
ATOM 2524 C CA . LYS A 1 319 ? 17.676 -17.349 -22.280 1.00 78.12 319 LYS A CA 1
ATOM 2525 C C . LYS A 1 319 ? 18.336 -17.682 -20.935 1.00 78.12 319 LYS A C 1
ATOM 2527 O O . LYS A 1 319 ? 17.622 -17.656 -19.932 1.00 78.12 319 LYS A O 1
ATOM 2532 N N . PRO A 1 320 ? 19.663 -17.905 -20.846 1.00 71.06 320 PRO A N 1
ATOM 2533 C CA . PRO A 1 320 ? 20.317 -18.116 -19.556 1.00 71.06 320 PRO A CA 1
ATOM 2534 C C . PRO A 1 320 ? 20.292 -16.863 -18.672 1.00 71.06 320 PRO A C 1
ATOM 2536 O O . PRO A 1 320 ? 20.207 -16.988 -17.456 1.00 71.06 320 PRO A O 1
ATOM 2539 N N . VAL A 1 321 ? 20.314 -15.663 -19.266 1.00 69.12 321 VAL A N 1
ATOM 2540 C CA . VAL A 1 321 ? 20.248 -14.387 -18.531 1.00 69.12 321 VAL A CA 1
ATOM 2541 C C . VAL A 1 321 ? 18.903 -14.214 -17.818 1.00 69.12 321 VAL A C 1
ATOM 2543 O O . VAL A 1 321 ? 18.862 -13.671 -16.716 1.00 69.12 321 VAL A O 1
ATOM 2546 N N . PHE A 1 322 ? 17.812 -14.710 -18.405 1.00 68.19 322 PHE A N 1
ATOM 2547 C CA . PHE A 1 322 ? 16.471 -14.632 -17.818 1.00 68.19 322 PHE A CA 1
ATOM 2548 C C . PHE A 1 322 ? 16.026 -15.891 -17.063 1.00 68.19 322 PHE A C 1
ATOM 2550 O O . PHE A 1 322 ? 14.957 -15.880 -16.459 1.00 68.19 322 PHE A O 1
ATOM 2557 N N . GLY A 1 323 ? 16.830 -16.959 -17.057 1.00 66.94 323 GLY A N 1
ATOM 2558 C CA . GLY A 1 323 ? 16.456 -18.237 -16.438 1.00 66.94 323 GLY A CA 1
ATOM 2559 C C . GLY A 1 323 ? 15.348 -18.987 -17.190 1.00 66.94 323 GLY A C 1
ATOM 2560 O O . GLY A 1 323 ? 14.686 -19.849 -16.617 1.00 66.94 323 GLY A O 1
ATOM 2561 N N . ASP A 1 324 ? 15.149 -18.662 -18.467 1.00 70.88 324 ASP A N 1
ATOM 2562 C CA . ASP A 1 324 ? 14.114 -19.237 -19.319 1.00 70.88 324 ASP A CA 1
ATOM 2563 C C . ASP A 1 324 ? 14.591 -20.525 -20.001 1.00 70.88 324 ASP A C 1
ATOM 2565 O O . ASP A 1 324 ? 15.714 -20.609 -20.507 1.00 70.88 324 ASP A O 1
ATOM 2569 N N . ILE A 1 325 ? 13.682 -21.489 -20.159 1.00 69.94 325 ILE A N 1
ATOM 2570 C CA . ILE A 1 325 ? 13.901 -22.636 -21.047 1.00 69.94 325 ILE A CA 1
ATOM 2571 C C . ILE A 1 325 ? 13.878 -22.143 -22.500 1.00 69.94 325 ILE A C 1
ATOM 2573 O O . ILE A 1 325 ? 12.955 -21.443 -22.936 1.00 69.94 325 ILE A O 1
ATOM 2577 N N . ASN A 1 326 ? 14.906 -22.504 -23.268 1.00 71.06 326 ASN A N 1
ATOM 2578 C CA . ASN A 1 326 ? 14.978 -22.162 -24.680 1.00 71.06 326 ASN A CA 1
ATOM 2579 C C . ASN A 1 326 ? 14.179 -23.169 -25.520 1.00 71.06 326 ASN A C 1
ATOM 2581 O O . ASN A 1 326 ? 14.670 -24.246 -25.826 1.00 71.06 326 ASN A O 1
ATOM 2585 N N . VAL A 1 327 ? 12.945 -22.805 -25.874 1.00 75.12 327 VAL A N 1
ATOM 2586 C CA . VAL A 1 327 ? 12.075 -23.570 -26.791 1.00 75.12 327 VAL A CA 1
ATOM 2587 C C . VAL A 1 327 ? 12.113 -23.042 -28.233 1.00 75.12 327 VAL A C 1
ATOM 2589 O O . VAL A 1 327 ? 11.346 -23.497 -29.073 1.00 75.12 327 VAL A O 1
ATOM 2592 N N . TYR A 1 328 ? 12.938 -22.024 -28.500 1.00 71.62 328 TYR A N 1
ATOM 2593 C CA . TYR A 1 328 ? 13.032 -21.351 -29.800 1.00 71.62 328 TYR A CA 1
ATOM 2594 C C . TYR A 1 328 ? 14.045 -22.025 -30.742 1.00 71.62 328 TYR A C 1
ATOM 2596 O O . TYR A 1 328 ? 13.879 -21.953 -31.956 1.00 71.62 328 TYR A O 1
ATOM 2604 N N . THR A 1 329 ? 15.069 -22.682 -30.189 1.00 58.41 329 THR A N 1
ATOM 2605 C CA . THR A 1 329 ? 16.090 -23.460 -30.918 1.00 58.41 329 THR A CA 1
ATOM 2606 C C . THR A 1 329 ? 15.932 -24.943 -30.656 1.00 58.41 329 THR A C 1
ATOM 2608 O O . THR A 1 329 ? 16.040 -25.726 -31.619 1.00 58.41 329 THR A O 1
#

Secondary structure (DSSP, 8-state):
------EEEEEETTEEEEEEHHHHTTT-S-HHHHHHB-TTS-BS-SEEEE-S-HHHHHHHHHHHHT----SPPGGGS-TT--HHHHHHHHHHHHHHTT-HHHHHHHHHHS----------SEEEEEEEEEEEEBPTTSSSBSS-HHHHHTT-EEEEE-HHHHHHHHTT-B-GGG--GGGHHHHHHHHHHHHHHHHHHHHHH-TTEEEEEEEEEEEEEEETTEEEEEEEEEEEE-TT---TT-TTTTTTTTSBSTTSSB-SSS-EE--EEEETTSSTTSPEEEEE-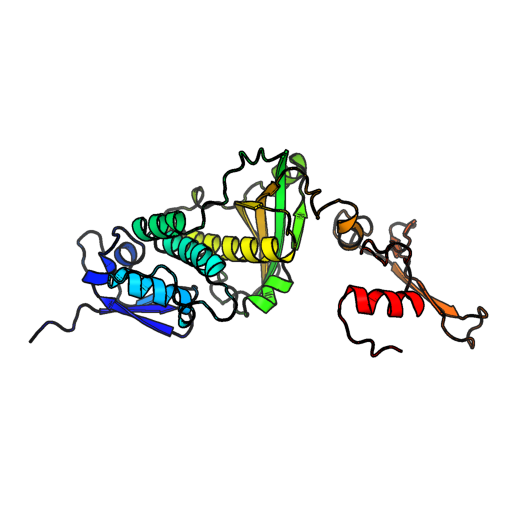-EEETTEEEPPPPP-STT-TT-SSB-HHHHHHHHHHHT------